Protein AF-A5P969-F1 (afdb_monomer)

Secondary structure (DSSP, 8-state):
-------HHHHHHHHHHHHHHHHHHHHHSS-HHHHHHHHHTTTS-HHHHHHHHHHHHHHHHHHTHHHHHHH--HHHHHHHHHHHHHHHHS---------HHHHHHHHHHHHHHHHHHTSS-TTHHHHHHTSSS-HHHHHHHHHHHHHHHHHHHHHHHHHTT---HHHHHHHHHHHHHHHHHHHHHHHHHHTS-HHHHHHHHHHHHHHHHHHHHHHHH-

Radius of gyration: 17.43 Å; Cα contacts (8 Å, |Δi|>4): 220; chains: 1; bounding box: 47×37×53 Å

Nearest PDB structures (foldseek):
  8tth-assembly1_A  TM=3.768E-01  e=1.008E+00  Staphylococcus aureus
  8ttg-assembly1_A  TM=3.698E-01  e=2.174E+00  Staphylococcus aureus
  6i1z-assembly1_A  TM=2.319E-01  e=1.447E+00  Zea mays
  8j07-assembly1_r0  TM=1.402E-01  e=7.707E+00  Homo sapiens

Structure (mmCIF, N/CA/C/O backbone):
data_AF-A5P969-F1
#
_entry.id   AF-A5P969-F1
#
loop_
_atom_site.group_PDB
_atom_site.id
_atom_site.type_symbol
_atom_site.label_atom_id
_atom_site.label_alt_id
_atom_site.label_comp_id
_atom_site.label_asym_id
_atom_site.label_entity_id
_atom_site.label_seq_id
_atom_site.pdbx_PDB_ins_code
_atom_site.Cartn_x
_atom_site.Cartn_y
_atom_site.Cartn_z
_atom_site.occupancy
_atom_site.B_iso_or_equiv
_atom_site.auth_seq_id
_atom_site.auth_comp_id
_atom_site.auth_asym_id
_atom_site.auth_atom_id
_atom_site.pdbx_PDB_model_num
ATOM 1 N N . MET A 1 1 ? -30.567 -6.096 8.274 1.00 37.94 1 MET A N 1
ATOM 2 C CA . MET A 1 1 ? -29.948 -4.805 7.900 1.00 37.94 1 MET A CA 1
ATOM 3 C C . MET A 1 1 ? -28.621 -4.713 8.646 1.00 37.94 1 MET A C 1
ATOM 5 O O . MET A 1 1 ? -28.639 -4.561 9.857 1.00 37.94 1 MET A O 1
ATOM 9 N N . MET A 1 2 ? -27.496 -4.981 7.971 1.00 44.44 2 MET A N 1
ATOM 10 C CA . MET A 1 2 ? -26.159 -5.045 8.588 1.00 44.44 2 MET A CA 1
ATOM 11 C C . MET A 1 2 ? -25.674 -3.629 8.927 1.00 44.44 2 MET A C 1
ATOM 13 O O . MET A 1 2 ? -25.359 -2.855 8.029 1.00 44.44 2 MET A O 1
ATOM 17 N N . GLY A 1 3 ? -25.669 -3.292 10.218 1.00 42.28 3 GLY A N 1
ATOM 18 C CA . GLY A 1 3 ? -25.239 -1.997 10.742 1.00 42.28 3 GLY A CA 1
ATOM 19 C C . GLY A 1 3 ? -23.724 -1.835 10.679 1.00 42.28 3 GLY A C 1
ATOM 20 O O . GLY A 1 3 ? -23.014 -2.160 11.627 1.00 42.28 3 GLY A O 1
ATOM 21 N N . LEU A 1 4 ? -23.229 -1.322 9.559 1.00 57.88 4 LEU A N 1
ATOM 22 C CA . LEU A 1 4 ? -21.967 -0.597 9.553 1.00 57.88 4 LEU A CA 1
ATOM 23 C C . LEU A 1 4 ? -22.221 0.717 10.308 1.00 57.88 4 LEU A C 1
ATOM 25 O O . LEU A 1 4 ? -22.997 1.542 9.836 1.00 57.88 4 LEU A O 1
ATOM 29 N N . GLU A 1 5 ? -21.601 0.913 11.473 1.00 65.38 5 GLU A N 1
ATOM 30 C CA . GLU A 1 5 ? -21.633 2.175 12.241 1.00 65.38 5 GLU A CA 1
ATOM 31 C C . GLU A 1 5 ? -20.794 3.272 11.552 1.00 65.38 5 GLU A C 1
ATOM 33 O O . GLU A 1 5 ? -20.064 4.022 12.190 1.00 65.38 5 GLU A O 1
ATOM 38 N N . TYR A 1 6 ? -20.853 3.344 10.222 1.00 70.50 6 TYR A N 1
ATOM 39 C CA . TYR A 1 6 ? -20.161 4.346 9.428 1.00 70.50 6 TYR A CA 1
ATOM 40 C C . TYR A 1 6 ? -21.184 5.322 8.865 1.00 70.50 6 TYR A C 1
ATOM 42 O O . TYR A 1 6 ? -22.170 4.929 8.238 1.00 70.50 6 TYR A O 1
ATOM 50 N N . SER A 1 7 ? -20.931 6.614 9.060 1.00 81.00 7 SER A N 1
ATOM 51 C CA . SER A 1 7 ? -21.698 7.664 8.395 1.00 81.00 7 SER A CA 1
ATOM 52 C C . SER A 1 7 ? -21.574 7.517 6.876 1.00 81.00 7 SER A C 1
ATOM 54 O O . SER A 1 7 ? -20.522 7.139 6.355 1.00 81.00 7 SER A O 1
ATOM 56 N N . LEU A 1 8 ? -22.627 7.881 6.140 1.00 81.19 8 LEU A N 1
ATOM 57 C CA . LEU A 1 8 ? -22.632 7.866 4.674 1.00 81.19 8 LEU A CA 1
ATOM 58 C C . LEU A 1 8 ? -21.468 8.689 4.091 1.00 81.19 8 LEU A C 1
ATOM 60 O O . LEU A 1 8 ? -20.882 8.310 3.078 1.00 81.19 8 LEU A O 1
ATOM 64 N N . VAL A 1 9 ? -21.070 9.759 4.788 1.00 81.56 9 VAL A N 1
ATOM 65 C CA . VAL A 1 9 ? -19.905 10.586 4.441 1.00 81.56 9 VAL A CA 1
ATOM 66 C C . VAL A 1 9 ? -18.592 9.809 4.584 1.00 81.56 9 VAL A C 1
ATOM 68 O O . VAL A 1 9 ? -17.739 9.902 3.706 1.00 81.56 9 VAL A O 1
ATOM 71 N N . GLN A 1 10 ? -18.429 9.009 5.643 1.00 80.75 10 GLN A N 1
ATOM 72 C CA . GLN A 1 10 ? -17.223 8.196 5.852 1.00 80.75 10 GLN A CA 1
ATOM 73 C C . GLN A 1 10 ? -17.099 7.109 4.784 1.00 80.75 10 GLN A C 1
ATOM 75 O O . GLN A 1 10 ? -16.017 6.906 4.238 1.00 80.75 10 GLN A O 1
ATOM 80 N N . VAL A 1 11 ? -18.211 6.451 4.435 1.00 84.44 11 VAL A N 1
ATOM 81 C CA . VAL A 1 11 ? -18.233 5.434 3.374 1.00 84.44 11 VAL A CA 1
ATOM 82 C C . VAL A 1 11 ? -17.913 6.060 2.014 1.00 84.44 11 VAL A C 1
ATOM 84 O O . VAL A 1 11 ? -17.096 5.519 1.272 1.00 84.44 11 VAL A O 1
ATOM 87 N N . ALA A 1 12 ? -18.496 7.220 1.696 1.00 86.88 12 ALA A N 1
AT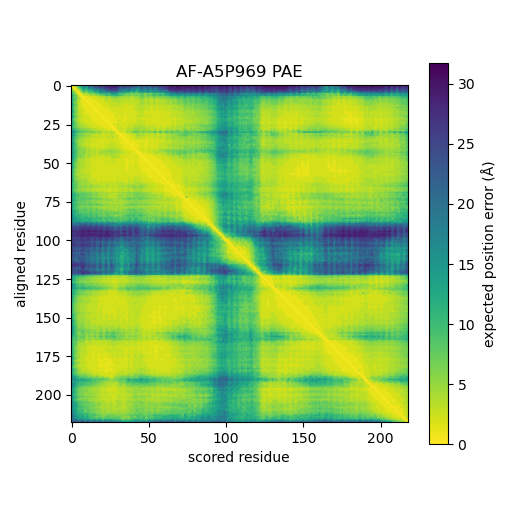OM 88 C CA . ALA A 1 12 ? -18.211 7.935 0.452 1.00 86.88 12 ALA A CA 1
ATOM 89 C C . ALA A 1 12 ? -16.745 8.396 0.368 1.00 86.88 12 ALA A C 1
ATOM 91 O O . ALA A 1 12 ? -16.093 8.200 -0.660 1.00 86.88 12 ALA A O 1
ATOM 92 N N . ALA A 1 13 ? -16.202 8.950 1.455 1.00 86.06 13 ALA A N 1
ATOM 93 C CA . ALA A 1 13 ? -14.799 9.344 1.534 1.00 86.06 13 ALA A CA 1
ATOM 94 C C . ALA A 1 13 ? -13.864 8.135 1.372 1.00 86.06 13 ALA A C 1
ATOM 96 O O . ALA A 1 13 ? -12.916 8.196 0.590 1.00 86.06 13 ALA A O 1
ATOM 97 N N . ALA A 1 14 ? -14.167 7.016 2.039 1.00 88.12 14 ALA A N 1
ATOM 98 C CA . ALA A 1 14 ? -13.409 5.777 1.910 1.00 88.12 14 ALA A CA 1
ATOM 99 C C . ALA A 1 14 ? -13.462 5.218 0.481 1.00 88.12 14 ALA A C 1
ATOM 101 O O . ALA A 1 14 ? -12.431 4.799 -0.035 1.00 88.12 14 ALA A O 1
ATOM 102 N N . LEU A 1 15 ? -14.617 5.262 -0.193 1.00 91.94 15 LEU A N 1
ATOM 103 C CA . LEU A 1 15 ? -14.760 4.848 -1.594 1.00 91.94 15 LEU A CA 1
ATOM 104 C C . LEU A 1 15 ? -13.898 5.690 -2.536 1.00 91.94 15 LEU A C 1
ATOM 106 O O . LEU A 1 15 ? -13.166 5.131 -3.353 1.00 91.94 15 LEU A O 1
ATOM 110 N N . LEU A 1 16 ? -13.949 7.017 -2.406 1.00 91.69 16 LEU A N 1
ATOM 111 C CA . LEU A 1 16 ? -13.146 7.928 -3.226 1.00 91.69 16 LEU A CA 1
ATOM 112 C C . LEU A 1 16 ? -11.648 7.739 -2.971 1.00 91.69 16 LEU A C 1
ATOM 114 O O . LEU A 1 16 ? -10.868 7.627 -3.919 1.00 91.69 16 LEU A O 1
ATOM 118 N N . ALA A 1 17 ? -11.253 7.641 -1.700 1.00 90.50 17 ALA A N 1
ATOM 119 C CA . ALA A 1 17 ? -9.873 7.395 -1.304 1.00 90.50 17 ALA A CA 1
ATOM 120 C C . ALA A 1 17 ? -9.371 6.046 -1.830 1.00 90.50 17 ALA A C 1
ATOM 122 O O . ALA A 1 17 ? -8.271 5.966 -2.378 1.00 90.50 17 ALA A O 1
ATOM 123 N N . ALA A 1 18 ? -10.184 4.995 -1.707 1.00 92.50 18 ALA A N 1
ATOM 124 C CA . ALA A 1 18 ? -9.848 3.656 -2.160 1.00 92.50 18 ALA A CA 1
ATOM 125 C C . ALA A 1 18 ? -9.732 3.590 -3.684 1.00 92.50 18 ALA A C 1
ATOM 127 O O . ALA A 1 18 ? -8.750 3.048 -4.189 1.00 92.50 18 ALA A O 1
ATOM 128 N N . PHE A 1 19 ? -10.666 4.204 -4.414 1.00 95.00 19 PHE A N 1
ATOM 129 C CA . PHE A 1 19 ? -10.606 4.319 -5.869 1.00 95.00 19 PHE A CA 1
ATOM 130 C C . PHE A 1 19 ? -9.352 5.074 -6.329 1.00 95.00 19 PHE A C 1
ATOM 132 O O . PHE A 1 19 ? -8.580 4.542 -7.128 1.00 95.00 19 PHE A O 1
ATOM 139 N N . GLY A 1 20 ? -9.111 6.279 -5.801 1.00 92.75 20 GLY A N 1
ATOM 140 C CA . GLY A 1 20 ? -7.964 7.106 -6.185 1.00 92.75 20 GLY A CA 1
ATOM 141 C C . GLY A 1 20 ? -6.629 6.433 -5.860 1.00 92.75 20 GLY A C 1
ATOM 142 O O . GLY A 1 20 ? -5.733 6.371 -6.702 1.00 92.75 20 GLY A O 1
ATOM 143 N N . SER A 1 21 ? -6.522 5.832 -4.675 1.00 91.62 21 SER A N 1
ATOM 144 C CA . SER A 1 21 ? -5.321 5.101 -4.256 1.00 91.62 21 SER A CA 1
ATOM 145 C C . SER A 1 21 ? -5.095 3.840 -5.090 1.00 91.62 21 SER A C 1
ATOM 147 O O . SER A 1 21 ? -3.958 3.524 -5.444 1.00 91.62 21 SER A O 1
ATOM 149 N N . ALA A 1 22 ? -6.166 3.125 -5.447 1.00 93.44 22 ALA A N 1
ATOM 150 C CA . ALA A 1 22 ? -6.091 1.963 -6.325 1.00 93.44 22 ALA A CA 1
ATOM 151 C C . ALA A 1 22 ? -5.715 2.350 -7.760 1.00 93.44 22 ALA A C 1
ATOM 153 O O . ALA A 1 22 ? -4.939 1.635 -8.387 1.00 93.44 22 ALA A O 1
ATOM 154 N N . PHE A 1 23 ? -6.194 3.492 -8.259 1.00 93.88 23 PHE A N 1
ATOM 155 C CA . PHE A 1 23 ? -5.783 4.046 -9.547 1.00 93.88 23 PHE A CA 1
ATOM 156 C C . PHE A 1 23 ? -4.288 4.358 -9.578 1.00 93.88 23 PHE A C 1
ATOM 158 O O . PHE A 1 23 ? -3.587 3.880 -10.473 1.00 93.88 23 PHE A O 1
ATOM 165 N N . VAL A 1 24 ? -3.771 5.069 -8.569 1.00 90.62 24 VAL A N 1
ATOM 166 C CA . VAL A 1 24 ? -2.324 5.318 -8.468 1.00 90.62 24 VAL A CA 1
ATOM 167 C C . VAL A 1 24 ? -1.561 4.001 -8.363 1.00 90.62 24 VAL A C 1
ATOM 169 O O . VAL A 1 24 ? -0.534 3.849 -9.018 1.00 90.62 24 VAL A O 1
ATOM 172 N N . ARG A 1 25 ? -2.085 3.007 -7.637 1.00 91.38 25 ARG A N 1
ATOM 173 C CA . ARG A 1 25 ? -1.472 1.676 -7.590 1.00 91.38 25 ARG A CA 1
ATOM 174 C C . ARG A 1 25 ? -1.463 0.938 -8.912 1.00 91.38 25 ARG A C 1
ATOM 176 O O . ARG A 1 25 ? -0.436 0.353 -9.250 1.00 91.38 25 ARG A O 1
ATOM 183 N N . GLY A 1 26 ? -2.542 0.987 -9.679 1.00 89.50 26 GLY A N 1
ATOM 184 C CA . GLY A 1 26 ? -2.554 0.458 -11.038 1.00 89.50 26 GLY A CA 1
ATOM 185 C C . GLY A 1 26 ? -1.534 1.179 -11.922 1.00 89.50 26 GLY A C 1
ATOM 186 O O . GLY A 1 26 ? -0.861 0.551 -12.735 1.00 89.50 26 GLY A O 1
ATOM 187 N N . LEU A 1 27 ? -1.356 2.489 -11.735 1.00 88.94 27 LEU A N 1
ATOM 188 C CA . LEU A 1 27 ? -0.398 3.282 -12.499 1.00 88.94 27 LEU A CA 1
ATOM 189 C C . LEU A 1 27 ? 1.056 2.906 -12.170 1.00 88.94 27 LEU A C 1
ATOM 191 O O . LEU A 1 27 ? 1.864 2.646 -13.063 1.00 88.94 27 LEU A O 1
ATOM 195 N N . THR A 1 28 ? 1.390 2.852 -10.882 1.00 87.88 28 THR A N 1
ATOM 196 C CA . THR A 1 28 ? 2.776 2.791 -10.402 1.00 87.88 28 THR A CA 1
ATOM 197 C C . THR A 1 28 ? 3.236 1.392 -9.990 1.00 87.88 28 THR A C 1
ATOM 199 O O . THR A 1 28 ? 4.433 1.125 -9.994 1.00 87.88 28 THR A O 1
ATOM 202 N N . GLY A 1 29 ? 2.318 0.476 -9.671 1.00 85.62 29 GLY A N 1
ATOM 203 C CA . GLY A 1 29 ? 2.620 -0.837 -9.083 1.00 85.62 29 GLY A CA 1
ATOM 204 C C . GLY A 1 29 ? 2.920 -0.813 -7.580 1.00 85.62 29 GLY A C 1
ATOM 205 O O . GLY A 1 29 ? 3.314 -1.838 -7.033 1.00 85.62 29 GLY A O 1
ATOM 206 N N . PHE A 1 30 ? 2.734 0.327 -6.910 1.00 82.06 30 PHE A N 1
ATOM 207 C CA . PHE A 1 30 ? 2.836 0.501 -5.455 1.00 82.06 30 PHE A CA 1
ATOM 208 C C . PHE A 1 30 ? 1.902 1.659 -5.037 1.00 82.06 30 PHE A C 1
ATOM 210 O O . PHE A 1 30 ? 0.979 1.991 -5.756 1.00 82.06 30 PHE A O 1
ATOM 217 N N . GLY A 1 31 ? 2.050 2.295 -3.882 1.00 73.06 31 GLY A N 1
ATOM 218 C CA . GLY A 1 31 ? 1.353 3.570 -3.609 1.00 73.06 31 GLY A CA 1
ATOM 219 C C . GLY A 1 31 ? -0.024 3.467 -2.942 1.00 73.06 31 GLY A C 1
ATOM 220 O O . GLY A 1 31 ? -0.406 4.408 -2.258 1.00 73.06 31 GLY A O 1
ATOM 221 N N . MET A 1 32 ? -0.741 2.339 -3.043 1.00 82.88 32 MET A N 1
ATOM 222 C CA . MET A 1 32 ? -2.085 2.228 -2.445 1.00 82.88 32 MET A CA 1
ATOM 223 C C . MET A 1 32 ? -2.082 2.510 -0.943 1.00 82.88 32 MET A C 1
ATOM 225 O O . MET A 1 32 ? -2.820 3.381 -0.506 1.00 82.88 32 MET A O 1
ATOM 229 N N . ALA A 1 33 ? -1.234 1.825 -0.168 1.00 78.38 33 ALA A N 1
ATOM 230 C CA . ALA A 1 33 ? -1.179 2.002 1.283 1.00 78.38 33 ALA A CA 1
ATOM 231 C C . ALA A 1 33 ? -0.722 3.412 1.696 1.00 78.38 33 ALA A C 1
ATOM 233 O O . ALA A 1 33 ? -1.319 4.014 2.582 1.00 78.38 33 ALA A O 1
ATOM 234 N N . ILE A 1 34 ? 0.278 3.963 1.001 1.00 77.69 34 ILE A N 1
ATOM 235 C CA . ILE A 1 34 ? 0.817 5.307 1.255 1.00 77.69 34 ILE A CA 1
ATOM 236 C C . ILE A 1 34 ? -0.264 6.384 1.096 1.00 77.69 34 ILE A C 1
ATOM 238 O O . ILE A 1 34 ? -0.254 7.369 1.827 1.00 77.69 34 ILE A O 1
ATOM 242 N N . LEU A 1 35 ? -1.193 6.200 0.156 1.00 82.94 35 LEU A N 1
ATOM 243 C CA . LEU A 1 35 ? -2.257 7.165 -0.112 1.00 82.94 35 LEU A CA 1
ATOM 244 C C . LEU A 1 35 ? -3.511 6.909 0.724 1.00 82.94 35 LEU A C 1
ATOM 246 O O . LEU A 1 35 ? -4.074 7.842 1.291 1.00 82.94 35 LEU A O 1
ATOM 250 N N . ILE A 1 36 ? -3.952 5.654 0.817 1.00 85.62 36 ILE A N 1
ATOM 251 C CA . ILE A 1 36 ? -5.241 5.327 1.426 1.00 85.62 36 ILE A CA 1
ATOM 252 C C . ILE A 1 36 ? -5.179 5.370 2.957 1.00 85.62 36 ILE A C 1
ATOM 254 O O . ILE A 1 36 ? -6.139 5.813 3.579 1.00 85.62 36 ILE A O 1
ATOM 258 N N . VAL A 1 37 ? -4.064 4.957 3.578 1.00 85.06 37 VAL A N 1
ATOM 259 C CA . VAL A 1 37 ? -3.963 4.846 5.044 1.00 85.06 37 VAL A CA 1
ATOM 260 C C . VAL A 1 37 ? -4.102 6.208 5.726 1.00 85.06 37 VAL A C 1
ATOM 262 O O . VAL A 1 37 ? -4.932 6.301 6.628 1.00 85.06 37 VAL A O 1
ATOM 265 N N . PRO A 1 38 ? -3.384 7.278 5.319 1.00 77.19 38 PRO A N 1
ATOM 266 C CA . PRO A 1 38 ? -3.556 8.590 5.938 1.00 77.19 38 PRO A CA 1
ATOM 267 C C . PRO A 1 38 ? -4.983 9.116 5.810 1.00 77.19 38 PRO A C 1
ATOM 269 O O . PRO A 1 38 ? -5.495 9.695 6.759 1.00 77.19 38 PRO A O 1
ATOM 272 N N . VAL A 1 39 ? -5.635 8.885 4.666 1.00 83.50 39 VAL A N 1
ATOM 273 C CA . VAL A 1 39 ? -7.012 9.339 4.428 1.00 83.50 39 VAL A CA 1
ATOM 274 C C . VAL A 1 39 ? -8.005 8.554 5.284 1.00 83.50 39 VAL A C 1
ATOM 276 O O . VAL A 1 39 ? -8.877 9.146 5.913 1.00 83.50 39 VAL A O 1
ATOM 279 N N . LEU A 1 40 ? -7.854 7.231 5.363 1.00 82.50 40 LEU A N 1
ATOM 280 C CA . LEU A 1 40 ? -8.696 6.386 6.209 1.00 82.50 40 LEU A CA 1
ATOM 281 C C . LEU A 1 40 ? -8.489 6.679 7.695 1.00 82.50 40 LEU A C 1
ATOM 283 O O . LEU A 1 40 ? -9.462 6.679 8.438 1.00 82.50 40 LEU A O 1
ATOM 287 N N . ALA A 1 41 ? -7.264 6.990 8.121 1.00 79.75 41 ALA A N 1
ATOM 288 C CA . ALA A 1 41 ? -6.952 7.340 9.505 1.00 79.75 41 ALA A CA 1
ATOM 289 C C . ALA A 1 41 ? -7.577 8.674 9.963 1.00 79.75 41 ALA A C 1
ATOM 291 O O . ALA A 1 41 ? -7.577 8.960 11.156 1.00 79.75 41 ALA A O 1
ATOM 292 N N . LEU A 1 42 ? -8.119 9.491 9.046 1.00 77.25 42 LEU A N 1
ATOM 293 C CA . LEU A 1 42 ? -8.932 10.663 9.402 1.00 77.25 42 LEU A CA 1
ATOM 294 C C . LEU A 1 42 ? -10.360 10.283 9.822 1.00 77.25 42 LEU A C 1
ATOM 296 O O . LEU A 1 42 ? -11.032 11.072 10.481 1.00 77.25 42 LEU A O 1
ATOM 300 N N . ALA A 1 43 ? -10.837 9.106 9.414 1.00 77.44 43 ALA A N 1
ATOM 301 C CA . ALA A 1 43 ? -12.206 8.648 9.644 1.00 77.44 43 ALA A CA 1
ATOM 302 C C . ALA A 1 43 ? -12.295 7.402 10.539 1.00 77.44 43 ALA A C 1
ATOM 304 O O . ALA A 1 43 ? -13.334 7.172 11.153 1.00 77.44 43 ALA A O 1
ATOM 305 N N . LEU A 1 44 ? -11.230 6.602 10.587 1.00 80.12 44 LEU A N 1
ATOM 306 C CA . LEU A 1 44 ? -11.106 5.334 11.301 1.00 80.12 44 LEU A CA 1
ATOM 307 C C . LEU A 1 44 ? -9.925 5.390 12.272 1.00 80.12 44 LEU A C 1
ATOM 309 O O . LEU A 1 44 ? -9.054 6.255 12.158 1.00 80.12 44 LEU A O 1
ATOM 313 N N . SER A 1 45 ? -9.847 4.423 13.190 1.00 80.12 45 SER A N 1
ATOM 314 C CA . SER A 1 45 ? -8.638 4.267 13.997 1.00 80.12 45 SER A CA 1
ATOM 315 C C . SER A 1 45 ? -7.426 3.950 13.096 1.00 80.12 45 SER A C 1
ATOM 317 O O . SER A 1 45 ? -7.582 3.324 12.039 1.00 80.12 45 SER A O 1
ATOM 319 N N . PRO A 1 46 ? -6.194 4.338 13.481 1.00 76.00 46 PRO A N 1
ATOM 320 C CA . PRO A 1 46 ? -5.000 4.020 12.696 1.00 76.00 46 PRO A CA 1
ATOM 321 C C . PRO A 1 46 ? -4.815 2.515 12.454 1.00 76.00 46 PRO A C 1
ATOM 323 O O . PRO A 1 46 ? -4.349 2.113 11.389 1.00 76.00 46 PRO A O 1
ATOM 326 N N . VAL A 1 47 ? -5.213 1.683 13.424 1.00 79.94 47 VAL A N 1
ATOM 327 C CA . VAL A 1 47 ? -5.157 0.218 13.318 1.00 79.94 47 VAL A CA 1
ATOM 328 C C . VAL A 1 47 ? -6.138 -0.276 12.255 1.00 79.94 47 VAL A C 1
ATOM 330 O O . VAL A 1 47 ? -5.739 -1.016 11.354 1.00 79.94 47 VAL A O 1
ATOM 333 N N . ASP A 1 48 ? -7.383 0.198 12.291 1.00 84.75 48 ASP A N 1
ATOM 334 C CA . ASP A 1 48 ? -8.413 -0.178 11.318 1.00 84.75 48 ASP A CA 1
ATOM 335 C C . ASP A 1 48 ? -8.044 0.258 9.901 1.00 84.75 48 ASP A C 1
ATOM 337 O O . ASP A 1 48 ? -8.236 -0.500 8.952 1.00 84.75 48 ASP A O 1
ATOM 341 N N . ALA A 1 49 ? -7.461 1.450 9.744 1.00 85.50 49 ALA A N 1
ATOM 342 C CA . ALA A 1 49 ? -6.995 1.948 8.453 1.00 85.50 49 ALA A CA 1
ATOM 343 C C . ALA A 1 49 ? -5.931 1.023 7.832 1.00 85.50 49 ALA A C 1
ATOM 345 O O . ALA A 1 49 ? -5.993 0.711 6.637 1.00 85.50 49 ALA A O 1
ATOM 346 N N . VAL A 1 50 ? -4.977 0.542 8.637 1.00 85.50 50 VAL A N 1
ATOM 347 C CA . VAL A 1 50 ? -3.933 -0.394 8.190 1.00 85.50 50 VAL A CA 1
ATOM 348 C C . VAL A 1 50 ? -4.521 -1.771 7.877 1.00 85.50 50 VAL A C 1
ATOM 350 O O . VAL A 1 50 ? -4.232 -2.335 6.820 1.00 85.50 50 VAL A O 1
ATOM 353 N N . LEU A 1 51 ? -5.378 -2.308 8.749 1.00 88.50 51 LEU A N 1
ATOM 354 C CA . LEU A 1 51 ? -6.014 -3.612 8.545 1.00 88.50 51 LEU A CA 1
ATOM 355 C C . LEU A 1 51 ? -6.925 -3.617 7.310 1.00 88.50 51 LEU A C 1
ATOM 357 O O . LEU A 1 51 ? -6.833 -4.529 6.487 1.00 88.50 51 LEU A O 1
ATOM 361 N N . LEU A 1 52 ? -7.737 -2.573 7.125 1.00 90.56 52 LEU A N 1
ATOM 362 C CA . LEU A 1 52 ? -8.585 -2.394 5.944 1.00 90.56 52 LEU A CA 1
ATOM 363 C C . LEU A 1 52 ? -7.745 -2.339 4.664 1.00 90.56 52 LEU A C 1
ATOM 365 O O . LEU A 1 52 ? -8.063 -2.992 3.671 1.00 90.56 52 LEU A O 1
ATOM 369 N N . THR A 1 53 ? -6.630 -1.610 4.699 1.00 90.56 53 THR A N 1
ATOM 370 C CA . THR A 1 53 ? -5.684 -1.541 3.579 1.00 90.56 53 THR A CA 1
ATOM 371 C C . THR A 1 53 ? -5.079 -2.906 3.264 1.00 90.56 53 THR A C 1
ATOM 373 O O . THR A 1 53 ? -4.983 -3.273 2.093 1.00 90.56 53 THR A O 1
ATOM 376 N N . ASN A 1 54 ? -4.713 -3.687 4.282 1.00 91.19 54 ASN A N 1
ATOM 377 C CA . ASN A 1 54 ? -4.189 -5.037 4.089 1.00 91.19 54 ASN A CA 1
ATOM 378 C C . ASN A 1 54 ? -5.229 -5.972 3.464 1.00 91.19 54 ASN A C 1
ATOM 380 O O . ASN A 1 54 ? -4.885 -6.708 2.539 1.00 91.19 54 ASN A O 1
ATOM 384 N N . PHE A 1 55 ? -6.496 -5.901 3.889 1.0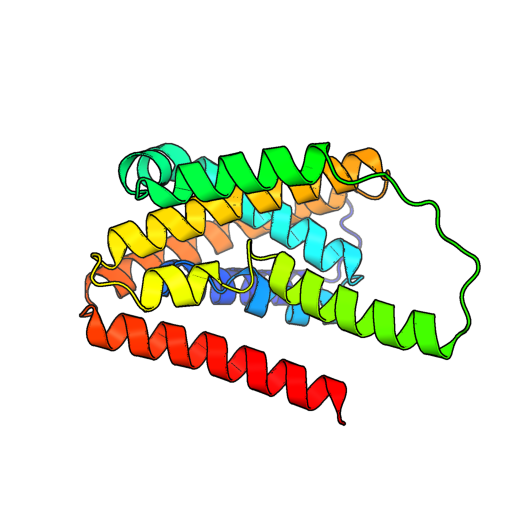0 93.81 55 PHE A N 1
ATOM 385 C CA . PHE A 1 55 ? -7.583 -6.636 3.237 1.00 93.81 55 PHE A CA 1
ATOM 386 C C . PHE A 1 55 ? -7.685 -6.295 1.754 1.00 93.81 55 PHE A C 1
ATOM 388 O O . PHE A 1 55 ? -7.675 -7.194 0.914 1.00 93.81 55 PHE A O 1
ATOM 395 N N . LEU A 1 56 ? -7.720 -5.005 1.416 1.00 93.81 56 LEU A N 1
ATOM 396 C CA . LEU A 1 56 ? -7.806 -4.568 0.026 1.00 93.81 56 LEU A CA 1
ATOM 397 C C . LEU A 1 56 ? -6.593 -5.031 -0.796 1.00 93.81 56 LEU A C 1
ATOM 399 O O . LEU A 1 56 ? -6.764 -5.576 -1.888 1.00 93.81 56 LEU A O 1
ATOM 403 N N . SER A 1 57 ? -5.378 -4.878 -0.263 1.00 91.44 57 SER A N 1
ATOM 404 C CA . SER A 1 57 ? -4.142 -5.346 -0.903 1.00 91.44 57 SER A CA 1
ATOM 405 C C . SER A 1 57 ? -4.165 -6.849 -1.172 1.00 91.44 57 SER A C 1
ATOM 407 O O . SER A 1 57 ? -3.826 -7.270 -2.281 1.00 91.44 57 SER A O 1
ATOM 409 N N . VAL A 1 58 ? -4.614 -7.653 -0.202 1.00 93.12 58 VAL A N 1
ATOM 410 C CA . VAL A 1 58 ? -4.756 -9.106 -0.360 1.00 93.12 58 VAL A CA 1
ATOM 411 C C . VAL A 1 58 ? -5.822 -9.438 -1.396 1.00 93.12 58 VAL A C 1
ATOM 413 O O . VAL A 1 58 ? -5.544 -10.216 -2.302 1.00 93.12 58 VAL A O 1
ATOM 416 N N . PHE A 1 59 ? -7.007 -8.828 -1.338 1.00 94.88 59 PHE A N 1
ATOM 417 C CA . PHE A 1 59 ? -8.079 -9.116 -2.295 1.00 94.88 59 PHE A CA 1
ATOM 418 C C . PHE A 1 59 ? -7.652 -8.833 -3.735 1.00 94.88 59 PHE A C 1
ATOM 420 O O . PHE A 1 59 ? -7.872 -9.657 -4.626 1.00 94.88 59 PHE A O 1
ATOM 427 N N . ILE A 1 60 ? -6.975 -7.707 -3.970 1.00 92.88 60 ILE A N 1
ATOM 428 C CA . ILE A 1 60 ? -6.503 -7.383 -5.317 1.00 92.88 60 ILE A CA 1
ATOM 429 C C . ILE A 1 60 ? -5.356 -8.313 -5.712 1.00 92.88 60 ILE A C 1
ATOM 431 O O . ILE A 1 60 ? -5.354 -8.836 -6.825 1.00 92.88 60 ILE A O 1
ATOM 435 N N . GLY A 1 61 ? -4.406 -8.556 -4.808 1.00 91.44 61 GLY A N 1
ATOM 436 C CA . GLY A 1 61 ? -3.299 -9.479 -5.039 1.00 91.44 61 GLY A CA 1
ATOM 437 C C . GLY A 1 61 ? -3.765 -10.886 -5.410 1.00 91.44 61 GLY A C 1
ATOM 438 O O . GLY A 1 61 ? -3.251 -11.471 -6.360 1.00 91.44 61 GLY A O 1
ATOM 439 N N . LEU A 1 62 ? -4.803 -11.390 -4.737 1.00 94.50 62 LEU A N 1
ATOM 440 C CA . LEU A 1 62 ? -5.458 -12.660 -5.051 1.00 94.50 62 LEU A CA 1
ATOM 441 C C . LEU A 1 62 ? -6.163 -12.621 -6.410 1.00 94.50 62 LEU A C 1
ATOM 443 O O . LEU A 1 62 ? -6.007 -13.549 -7.203 1.00 94.50 62 LEU A O 1
ATOM 447 N N . SER A 1 63 ? -6.884 -11.538 -6.719 1.00 93.94 63 SER A N 1
ATOM 448 C CA . SER A 1 63 ? -7.567 -11.389 -8.015 1.00 93.94 63 SER A CA 1
ATOM 449 C C . SER A 1 63 ? -6.598 -11.375 -9.204 1.00 93.94 63 SER A C 1
ATOM 451 O O . SER A 1 63 ? -6.938 -11.813 -10.302 1.00 93.94 63 SER A O 1
ATOM 453 N N . GLU A 1 64 ? -5.357 -10.936 -8.978 1.00 93.31 64 GLU A N 1
ATOM 454 C CA . GLU A 1 64 ? -4.325 -10.799 -10.006 1.00 93.31 64 GLU A CA 1
ATOM 455 C C . GLU A 1 64 ? -3.198 -11.833 -9.853 1.00 93.31 64 GLU A C 1
ATOM 457 O O . GLU A 1 64 ? -2.197 -11.767 -10.570 1.00 93.31 64 GLU A O 1
ATOM 462 N N . ILE A 1 65 ? -3.359 -12.827 -8.969 1.00 94.69 65 ILE A N 1
ATOM 463 C CA . ILE A 1 65 ? -2.260 -13.680 -8.495 1.00 94.69 65 ILE A CA 1
ATOM 464 C C . ILE A 1 65 ? -1.530 -14.393 -9.631 1.00 94.69 65 ILE A C 1
ATOM 466 O O . ILE A 1 65 ? -0.305 -14.408 -9.681 1.00 94.69 65 ILE A O 1
ATOM 470 N N . ARG A 1 66 ? -2.266 -14.910 -10.621 1.00 93.12 66 ARG A N 1
ATOM 471 C CA . ARG A 1 66 ? -1.673 -15.599 -11.779 1.00 93.12 66 ARG A CA 1
ATOM 472 C C . ARG A 1 66 ? -0.771 -14.673 -12.594 1.00 93.12 66 ARG A C 1
ATOM 474 O O . ARG A 1 66 ? 0.244 -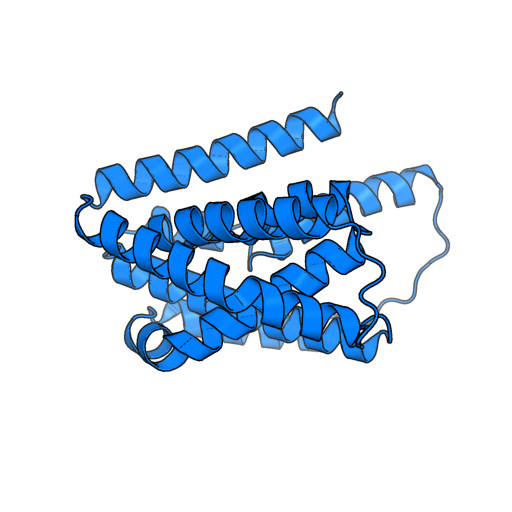15.122 -13.118 1.00 93.12 66 ARG A O 1
ATOM 481 N N . ARG A 1 67 ? -1.138 -13.394 -12.707 1.00 92.88 67 ARG A N 1
ATOM 482 C CA . ARG A 1 67 ? -0.349 -12.378 -13.411 1.00 92.88 67 ARG A CA 1
ATOM 483 C C . ARG A 1 67 ? 0.885 -12.001 -12.597 1.00 92.88 67 ARG A C 1
ATOM 485 O O . ARG A 1 67 ? 1.971 -11.933 -13.161 1.00 92.88 67 ARG A O 1
ATOM 492 N N . LEU A 1 68 ? 0.723 -11.815 -11.286 1.00 92.25 68 LEU A N 1
ATOM 493 C CA . LEU A 1 68 ? 1.823 -11.482 -10.379 1.00 92.25 68 LEU A CA 1
ATOM 494 C C . LEU A 1 68 ? 2.883 -12.586 -10.355 1.00 92.25 68 LEU A C 1
ATOM 496 O O . LEU A 1 68 ? 4.059 -12.308 -10.551 1.00 92.25 68 LEU A O 1
ATOM 500 N N . LEU A 1 69 ? 2.460 -13.844 -10.218 1.00 92.00 69 LEU A N 1
ATOM 501 C CA . LEU A 1 69 ? 3.355 -15.001 -10.181 1.00 92.00 69 LEU A CA 1
ATOM 502 C C . LEU A 1 69 ? 4.132 -15.208 -11.488 1.00 92.00 69 LEU A C 1
ATOM 504 O O . LEU A 1 69 ? 5.287 -15.617 -11.446 1.00 92.00 69 LEU A O 1
ATOM 508 N N . ARG A 1 70 ? 3.514 -14.931 -12.644 1.00 91.50 70 ARG A N 1
ATOM 509 C CA . ARG A 1 70 ? 4.165 -15.063 -13.960 1.00 91.50 70 ARG A CA 1
ATOM 510 C C . ARG A 1 70 ? 5.069 -13.882 -14.309 1.00 91.50 70 ARG A C 1
ATOM 512 O O . ARG A 1 70 ? 6.023 -14.069 -15.052 1.00 91.50 70 ARG A O 1
ATOM 519 N N . GLY A 1 71 ? 4.740 -12.684 -13.827 1.00 90.75 71 GLY A N 1
ATOM 520 C CA . GLY A 1 71 ? 5.465 -11.452 -14.148 1.00 90.75 71 GLY A CA 1
ATOM 521 C C . GLY A 1 71 ? 6.559 -11.077 -13.148 1.00 90.75 71 GLY A C 1
ATOM 522 O O . GLY A 1 71 ? 7.380 -10.219 -13.458 1.00 90.75 71 GLY A O 1
ATOM 523 N N . ALA A 1 72 ? 6.568 -11.669 -11.951 1.00 91.38 72 ALA A N 1
ATOM 524 C CA . ALA A 1 72 ? 7.556 -11.358 -10.925 1.00 91.38 72 ALA A CA 1
ATOM 525 C C . ALA A 1 72 ? 8.965 -11.838 -11.310 1.00 91.38 72 ALA A C 1
ATOM 527 O O . ALA A 1 72 ? 9.162 -12.933 -11.837 1.00 91.38 72 ALA A O 1
ATOM 528 N N . GLU A 1 73 ? 9.959 -11.014 -11.001 1.00 92.56 73 GLU A N 1
ATOM 529 C CA . GLU A 1 73 ? 11.372 -11.308 -11.196 1.00 92.56 73 GLU A CA 1
ATOM 530 C C . GLU A 1 73 ? 11.889 -12.243 -10.082 1.00 92.56 73 GLU A C 1
ATOM 532 O O . GLU A 1 73 ? 11.301 -12.348 -9.003 1.00 92.56 73 GLU A O 1
ATOM 537 N N . LYS A 1 74 ? 12.987 -12.966 -10.334 1.00 87.62 74 LYS A N 1
ATOM 538 C CA . LYS A 1 74 ? 13.515 -13.986 -9.412 1.00 87.62 74 LYS A CA 1
ATOM 539 C C . LYS A 1 74 ? 13.889 -13.412 -8.042 1.00 87.62 74 LYS A C 1
ATOM 541 O O . LYS A 1 74 ? 13.697 -14.097 -7.037 1.00 87.62 74 LYS A O 1
ATOM 546 N N . SER A 1 75 ? 14.375 -12.170 -7.971 1.00 85.69 75 SER A N 1
ATOM 547 C CA . SER A 1 75 ? 14.690 -11.533 -6.688 1.00 85.69 75 SER A CA 1
ATOM 548 C C . SER A 1 75 ? 13.455 -11.320 -5.815 1.00 85.69 75 SER A C 1
ATOM 550 O O . SER A 1 75 ? 13.590 -11.363 -4.597 1.00 85.69 75 SER A O 1
ATOM 552 N N . ALA A 1 76 ? 12.247 -11.198 -6.382 1.00 85.31 76 ALA A N 1
ATOM 553 C CA . ALA A 1 76 ? 11.018 -11.066 -5.596 1.00 85.31 76 ALA A CA 1
ATOM 554 C C . ALA A 1 76 ? 10.820 -12.274 -4.680 1.00 85.31 76 ALA A C 1
ATOM 556 O O . ALA A 1 76 ? 10.547 -12.128 -3.491 1.00 85.31 76 ALA A O 1
ATOM 557 N N . TRP A 1 77 ? 11.048 -13.467 -5.225 1.00 84.88 77 TRP A N 1
ATOM 558 C CA . TRP A 1 77 ? 10.974 -14.724 -4.494 1.00 84.88 77 TRP A CA 1
ATOM 559 C C . TRP A 1 77 ? 12.046 -14.829 -3.414 1.00 84.88 77 TRP A C 1
ATOM 561 O O . TRP A 1 77 ? 11.744 -15.232 -2.292 1.00 84.88 77 TRP A O 1
ATOM 571 N N . ALA A 1 78 ? 13.275 -14.412 -3.726 1.00 84.31 78 ALA A N 1
ATOM 572 C CA . ALA A 1 78 ? 14.365 -14.383 -2.756 1.00 84.31 78 ALA A CA 1
ATOM 573 C C . ALA A 1 78 ? 14.074 -13.416 -1.599 1.00 84.31 78 ALA A C 1
ATOM 575 O O . ALA A 1 78 ? 14.270 -13.774 -0.441 1.00 84.31 78 ALA A O 1
ATOM 576 N N . ILE A 1 79 ? 13.551 -12.221 -1.897 1.00 83.56 79 ILE A N 1
ATOM 577 C CA . ILE A 1 79 ? 13.171 -11.223 -0.890 1.00 83.56 79 ILE A CA 1
ATOM 578 C C . ILE A 1 79 ? 12.056 -11.772 0.002 1.00 83.56 79 ILE A C 1
ATOM 580 O O . ILE A 1 79 ? 12.155 -11.658 1.222 1.00 83.56 79 ILE A O 1
ATOM 584 N N . ILE A 1 80 ? 11.025 -12.399 -0.574 1.00 83.94 80 ILE A N 1
ATOM 585 C CA . ILE A 1 80 ? 9.927 -13.008 0.193 1.00 83.94 80 ILE A CA 1
ATOM 586 C C . ILE A 1 80 ? 10.461 -14.117 1.108 1.00 83.94 80 ILE A C 1
ATOM 588 O O . ILE A 1 80 ? 10.172 -14.109 2.304 1.00 83.94 80 ILE A O 1
ATOM 592 N N . ALA A 1 81 ? 11.273 -15.034 0.573 1.00 81.88 81 ALA A N 1
ATOM 593 C CA . ALA A 1 81 ? 11.831 -16.153 1.329 1.00 81.88 81 ALA A CA 1
ATOM 594 C C . ALA A 1 81 ? 12.750 -15.685 2.467 1.00 81.88 81 ALA A C 1
ATOM 596 O O . ALA A 1 81 ? 12.604 -16.139 3.601 1.00 81.88 81 ALA A O 1
ATOM 597 N N . LEU A 1 82 ? 13.653 -14.739 2.191 1.00 82.44 82 LEU A N 1
ATOM 598 C CA . LEU A 1 82 ? 14.558 -14.179 3.193 1.00 82.44 82 LEU A CA 1
ATOM 599 C C . LEU A 1 82 ? 13.792 -13.422 4.284 1.00 82.44 82 LEU A C 1
ATOM 601 O O . LEU A 1 82 ? 14.094 -13.579 5.465 1.00 82.44 82 LEU A O 1
ATOM 605 N N . SER A 1 83 ? 12.782 -12.637 3.901 1.00 78.88 83 SER A N 1
ATOM 606 C CA . SER A 1 83 ? 11.944 -11.902 4.856 1.00 78.88 83 SER A CA 1
ATOM 607 C C . SER A 1 83 ? 11.176 -12.857 5.770 1.00 78.88 83 SER A C 1
ATOM 609 O O . SER A 1 83 ? 11.139 -12.644 6.979 1.00 78.88 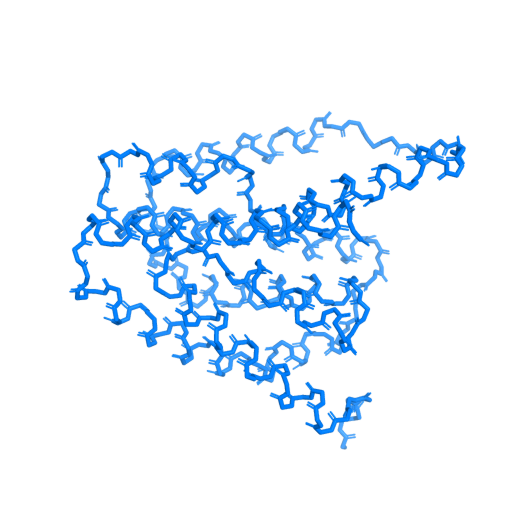83 SER A O 1
ATOM 611 N N . ALA A 1 84 ? 10.612 -13.936 5.214 1.00 77.56 84 ALA A N 1
ATOM 612 C CA . ALA A 1 84 ? 9.934 -14.972 5.990 1.00 77.56 84 ALA A CA 1
ATOM 613 C C . ALA A 1 84 ? 10.898 -15.692 6.948 1.00 77.56 84 ALA A C 1
ATOM 615 O O . ALA A 1 84 ? 10.575 -15.880 8.118 1.00 77.56 84 ALA A O 1
ATOM 616 N N . PHE A 1 85 ? 12.097 -16.041 6.474 1.00 77.38 85 PHE A N 1
ATOM 617 C CA . PHE A 1 85 ? 13.133 -16.675 7.289 1.00 77.38 85 PHE A CA 1
ATOM 618 C C . PHE A 1 85 ? 13.568 -15.785 8.463 1.00 77.38 85 PHE A C 1
ATOM 620 O O . PHE A 1 85 ? 13.563 -16.231 9.608 1.00 77.38 85 PHE A O 1
ATOM 627 N N . LEU A 1 86 ? 13.873 -14.509 8.207 1.00 78.75 86 LEU A N 1
ATOM 628 C CA . LEU A 1 86 ? 14.255 -13.553 9.253 1.00 78.75 86 LEU A CA 1
ATOM 629 C C . LEU A 1 86 ? 13.125 -13.301 10.258 1.00 78.75 86 LEU A C 1
ATOM 631 O O . LEU A 1 86 ? 13.391 -13.215 11.454 1.00 78.75 86 LEU A O 1
ATOM 635 N N . ALA A 1 87 ? 11.872 -13.220 9.800 1.00 72.50 87 ALA A N 1
ATOM 636 C CA . ALA A 1 87 ? 10.718 -13.047 10.681 1.00 72.50 87 ALA A CA 1
ATOM 637 C C . ALA A 1 87 ? 10.559 -14.208 11.678 1.00 72.50 87 ALA A C 1
ATOM 639 O O . ALA A 1 87 ? 10.182 -13.976 12.823 1.00 72.50 87 ALA A O 1
ATOM 640 N N . ILE A 1 88 ? 10.880 -15.439 11.267 1.00 74.94 88 ILE A N 1
ATOM 641 C CA . ILE A 1 88 ? 10.854 -16.624 12.140 1.00 74.94 88 ILE A CA 1
ATOM 642 C C . ILE A 1 88 ? 12.004 -16.598 13.158 1.00 74.94 88 ILE A C 1
ATOM 644 O O . ILE A 1 88 ? 11.832 -17.051 14.287 1.00 74.94 88 ILE A O 1
ATOM 648 N N . LEU A 1 89 ? 13.171 -16.071 12.774 1.00 75.94 89 LEU A N 1
ATOM 649 C CA . LEU A 1 89 ? 14.355 -16.015 13.637 1.00 75.94 89 LEU A CA 1
ATOM 650 C C . LEU A 1 89 ? 14.324 -14.885 14.674 1.00 75.94 89 LEU A C 1
ATOM 652 O O . LEU A 1 89 ? 15.074 -14.940 15.650 1.00 75.94 89 LEU A O 1
ATOM 656 N N . LEU A 1 90 ? 13.502 -13.852 14.472 1.00 70.81 90 LEU A N 1
ATOM 657 C CA . LEU A 1 90 ? 13.426 -12.714 15.385 1.00 70.81 90 LEU A CA 1
ATOM 658 C C . LEU A 1 90 ? 12.800 -13.135 16.730 1.00 70.81 90 LEU A C 1
ATOM 660 O O . LEU A 1 90 ? 11.643 -13.562 16.762 1.00 70.81 90 LEU A O 1
ATOM 664 N N . PRO A 1 91 ? 13.519 -12.986 17.863 1.00 61.56 91 PRO A N 1
ATOM 665 C CA . PRO A 1 91 ? 12.967 -13.295 19.175 1.00 61.56 91 PRO A CA 1
ATOM 666 C C . PRO A 1 91 ? 11.766 -12.394 19.470 1.00 61.56 91 PRO A C 1
ATOM 668 O O . PRO A 1 91 ? 11.867 -11.170 19.343 1.00 61.56 91 PRO A O 1
ATOM 671 N N . ARG A 1 92 ? 10.650 -12.979 19.922 1.00 55.69 92 ARG A N 1
ATOM 672 C CA . ARG A 1 92 ? 9.536 -12.217 20.504 1.00 55.69 92 ARG A CA 1
ATOM 673 C C . ARG A 1 92 ? 10.061 -11.507 21.748 1.00 55.69 92 ARG A C 1
ATOM 675 O O . ARG A 1 92 ? 10.319 -12.155 22.757 1.00 55.69 92 ARG A O 1
ATOM 682 N N . ARG A 1 93 ? 10.280 -10.195 21.664 1.00 53.09 93 ARG A N 1
ATOM 683 C CA . ARG A 1 93 ? 10.648 -9.396 22.834 1.00 53.09 93 ARG A CA 1
ATOM 684 C C . ARG A 1 93 ? 9.381 -8.900 23.508 1.00 53.09 93 ARG A C 1
ATOM 686 O O . ARG A 1 93 ? 8.540 -8.284 22.858 1.00 53.09 93 ARG A O 1
ATOM 693 N N . GLU A 1 94 ? 9.255 -9.208 24.791 1.00 48.34 94 GLU A N 1
ATOM 694 C CA . GLU A 1 94 ? 8.192 -8.684 25.640 1.00 48.34 94 GLU A CA 1
ATOM 695 C C . GLU A 1 94 ? 8.326 -7.163 25.763 1.00 48.34 94 GLU A C 1
ATOM 697 O O . GLU A 1 94 ? 9.429 -6.611 25.685 1.00 48.34 94 GLU A O 1
ATOM 702 N N . ALA A 1 95 ? 7.188 -6.484 25.902 1.00 48.12 95 ALA A N 1
ATOM 703 C CA . ALA A 1 95 ? 7.134 -5.044 26.085 1.00 48.12 95 ALA A CA 1
ATOM 704 C C . ALA A 1 95 ? 7.849 -4.679 27.394 1.00 48.12 95 ALA A C 1
ATOM 706 O O . ALA A 1 95 ? 7.291 -4.823 28.475 1.00 48.12 95 ALA A O 1
ATOM 707 N N . LEU A 1 96 ? 9.103 -4.239 27.288 1.00 52.44 96 LEU A N 1
ATOM 708 C CA . LEU A 1 96 ? 9.850 -3.673 28.410 1.00 52.44 96 LEU A CA 1
ATOM 709 C C . LEU A 1 96 ? 9.112 -2.430 28.946 1.00 52.44 96 LEU A C 1
ATOM 711 O O . LEU A 1 96 ? 8.294 -1.832 28.251 1.00 52.44 96 LEU A O 1
ATOM 715 N N . GLU A 1 97 ? 9.352 -2.030 30.188 1.00 47.75 97 GLU A N 1
ATOM 716 C CA . GLU A 1 97 ? 8.780 -0.798 30.742 1.00 47.75 97 GLU A CA 1
ATOM 717 C C . GLU A 1 97 ? 9.439 0.424 30.068 1.00 47.75 97 GLU A C 1
ATOM 719 O O . GLU A 1 97 ? 10.666 0.520 30.025 1.00 47.75 97 GLU A O 1
ATOM 724 N N . HIS A 1 98 ? 8.653 1.344 29.486 1.00 54.59 98 HIS A N 1
ATOM 725 C CA . HIS A 1 98 ? 9.184 2.430 28.645 1.00 54.59 98 HIS A CA 1
ATOM 726 C C . HIS A 1 98 ? 8.857 3.840 29.165 1.00 54.59 98 HIS A C 1
ATOM 728 O O . HIS A 1 98 ? 7.725 4.161 29.525 1.00 54.59 98 HIS A O 1
ATOM 734 N N . HIS A 1 99 ? 9.873 4.707 29.117 1.00 52.38 99 HIS A N 1
ATOM 735 C CA . HIS A 1 99 ? 9.825 6.145 29.383 1.00 52.38 99 HIS A CA 1
ATOM 736 C C . HIS A 1 99 ? 9.008 6.887 28.291 1.00 52.38 99 HIS A C 1
ATOM 738 O O . HIS A 1 99 ? 9.180 6.594 27.107 1.00 52.38 99 HIS A O 1
ATOM 744 N N . PRO A 1 100 ? 8.170 7.896 28.612 1.00 61.59 100 PRO A N 1
ATOM 745 C CA . PRO A 1 100 ? 7.251 8.531 27.650 1.00 61.59 100 PRO A CA 1
ATOM 746 C C . PRO A 1 100 ? 7.918 9.059 26.367 1.00 61.59 100 PRO A C 1
ATOM 748 O O . PRO A 1 100 ? 7.355 8.961 25.278 1.00 61.59 100 PRO A O 1
ATOM 751 N N . ALA A 1 101 ? 9.148 9.571 26.480 1.00 64.31 101 ALA A N 1
ATOM 752 C CA . ALA A 1 101 ? 9.921 10.0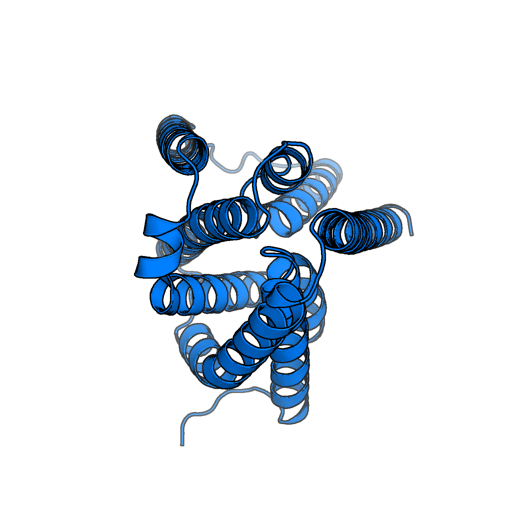84 25.347 1.00 64.31 101 ALA A CA 1
ATOM 753 C C . ALA A 1 101 ? 10.442 8.983 24.398 1.00 64.31 101 ALA A C 1
ATOM 755 O O . ALA A 1 101 ? 10.480 9.189 23.184 1.00 64.31 101 ALA A O 1
ATOM 756 N N . THR A 1 102 ? 10.810 7.802 24.913 1.00 58.53 102 THR A N 1
ATOM 757 C CA . THR A 1 102 ? 11.243 6.671 24.073 1.00 58.53 102 THR A CA 1
ATOM 758 C C . THR A 1 102 ? 10.046 5.967 23.444 1.00 58.53 102 THR A C 1
ATOM 760 O O . THR A 1 102 ? 10.119 5.598 22.276 1.00 58.53 102 THR A O 1
ATOM 763 N N . THR A 1 103 ? 8.910 5.887 24.143 1.00 57.34 103 THR A N 1
ATOM 764 C CA . THR A 1 103 ? 7.638 5.397 23.585 1.00 57.34 103 THR A CA 1
ATOM 765 C C . THR A 1 103 ? 7.12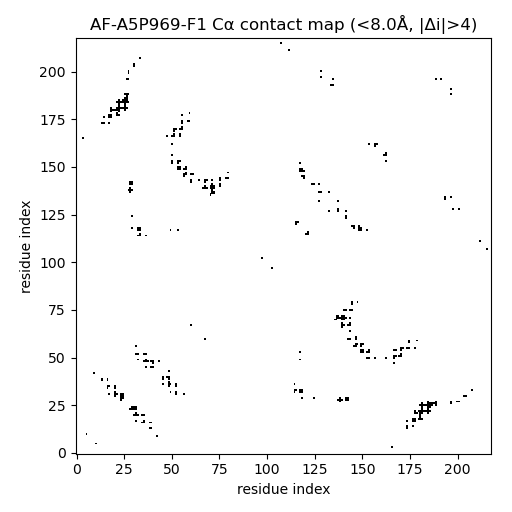8 6.290 22.456 1.00 57.34 103 THR A C 1
ATOM 767 O O . THR A 1 103 ? 6.710 5.782 21.421 1.00 57.34 103 THR A O 1
ATOM 770 N N . GLY A 1 104 ? 7.208 7.617 22.612 1.00 56.34 104 GLY A N 1
ATOM 771 C CA . GLY A 1 104 ? 6.839 8.566 21.558 1.00 56.34 104 GLY A CA 1
ATOM 772 C C . GLY A 1 104 ? 7.737 8.440 20.326 1.00 56.34 104 GLY A C 1
ATOM 773 O O . GLY A 1 104 ? 7.238 8.292 19.212 1.00 56.34 104 GLY A O 1
ATOM 774 N N . GLY A 1 105 ? 9.061 8.406 20.523 1.00 61.00 105 GLY A N 1
ATOM 775 C CA . GLY A 1 105 ? 10.029 8.248 19.434 1.00 61.00 105 GLY A CA 1
ATOM 776 C C . GLY A 1 105 ? 9.895 6.911 18.702 1.00 61.00 105 GLY A C 1
ATOM 777 O O . GLY A 1 105 ? 9.838 6.892 17.476 1.00 61.00 105 GLY A O 1
ATOM 778 N N . VAL A 1 106 ? 9.767 5.802 19.437 1.00 53.66 106 VAL A N 1
ATOM 779 C CA . VAL A 1 106 ? 9.543 4.461 18.872 1.00 53.66 106 VAL A CA 1
ATOM 780 C C . VAL A 1 106 ? 8.160 4.353 18.236 1.00 53.66 106 VAL A C 1
ATOM 782 O O . VAL A 1 106 ? 8.041 3.710 17.206 1.00 53.66 106 VAL A O 1
ATOM 785 N N . GLY A 1 107 ? 7.127 5.003 18.772 1.00 48.78 107 GLY A N 1
ATOM 786 C CA . GLY A 1 107 ? 5.793 5.050 18.170 1.00 48.78 107 GLY A CA 1
ATOM 787 C C . GLY A 1 107 ? 5.770 5.818 16.848 1.00 48.78 107 GLY A C 1
ATOM 788 O O . GLY A 1 107 ? 5.146 5.367 15.892 1.00 48.78 107 GLY A O 1
ATOM 789 N N . VAL A 1 108 ? 6.510 6.926 16.749 1.00 55.16 108 VAL A N 1
ATOM 790 C CA . VAL A 1 108 ? 6.684 7.682 15.498 1.00 55.16 108 VAL A CA 1
ATOM 791 C C . VAL A 1 108 ? 7.540 6.903 14.503 1.00 55.16 108 VAL A C 1
ATOM 793 O O . VAL A 1 108 ? 7.145 6.777 13.351 1.00 55.16 108 VAL A O 1
ATOM 796 N N . LEU A 1 109 ? 8.665 6.321 14.927 1.00 52.72 109 LEU A N 1
ATOM 797 C CA . LEU A 1 109 ? 9.517 5.491 14.066 1.00 52.72 109 LEU A CA 1
ATOM 798 C C . LEU A 1 109 ? 8.800 4.227 13.610 1.00 52.72 109 LEU A C 1
ATOM 800 O O . LEU A 1 109 ? 8.851 3.906 12.435 1.00 52.72 109 LEU A O 1
ATOM 804 N N . SER A 1 110 ? 8.104 3.538 14.507 1.00 47.97 110 SER A N 1
ATOM 805 C CA . SER A 1 110 ? 7.294 2.361 14.202 1.00 47.97 110 SER A CA 1
ATOM 806 C C . SER A 1 110 ? 6.079 2.741 13.369 1.00 47.97 110 SER A C 1
ATOM 808 O O . SER A 1 110 ? 5.732 2.000 12.470 1.00 47.97 110 SER A O 1
ATOM 810 N N . GLY A 1 111 ? 5.466 3.909 13.570 1.00 47.25 111 GLY A N 1
ATOM 811 C CA . GLY A 1 111 ? 4.360 4.416 12.757 1.00 47.25 111 GLY A CA 1
ATOM 812 C C . GLY A 1 111 ? 4.797 4.857 11.359 1.00 47.25 111 GLY A C 1
ATOM 813 O O . GLY A 1 111 ? 4.113 4.554 10.390 1.00 47.25 111 GLY A O 1
ATOM 814 N N . LEU A 1 112 ? 5.963 5.494 11.225 1.00 52.66 112 LEU A N 1
ATOM 815 C CA . LEU A 1 112 ? 6.604 5.794 9.943 1.00 52.66 112 LEU A CA 1
ATOM 816 C C . LEU A 1 112 ? 7.041 4.512 9.257 1.00 52.66 112 LEU A C 1
ATOM 818 O O . LEU A 1 112 ? 6.755 4.337 8.082 1.00 52.66 112 LEU A O 1
ATOM 822 N N . MET A 1 113 ? 7.673 3.599 9.994 1.00 51.97 113 MET A N 1
ATOM 823 C CA . MET A 1 113 ? 8.066 2.288 9.506 1.00 51.97 113 MET A CA 1
ATOM 824 C C . MET A 1 113 ? 6.863 1.414 9.229 1.00 51.97 113 MET A C 1
ATOM 826 O O . MET A 1 113 ? 7.011 0.622 8.343 1.00 51.97 113 MET A O 1
ATOM 830 N N . THR A 1 114 ? 5.702 1.549 9.871 1.00 49.62 114 THR A N 1
ATOM 831 C CA . THR A 1 114 ? 4.460 0.792 9.592 1.00 49.62 114 THR A CA 1
ATOM 832 C C . THR A 1 114 ? 3.661 1.451 8.473 1.00 49.62 114 THR A C 1
ATOM 834 O O . THR A 1 114 ? 3.073 0.764 7.650 1.00 49.62 114 THR A O 1
ATOM 837 N N . GLY A 1 115 ? 3.689 2.779 8.368 1.00 46.62 115 GLY A N 1
ATOM 838 C CA . GLY A 1 115 ? 3.181 3.523 7.216 1.00 46.62 115 GLY A CA 1
ATOM 839 C C . GLY A 1 115 ? 3.996 3.233 5.952 1.00 46.62 115 GLY A C 1
ATOM 840 O O . GLY A 1 115 ? 3.419 3.058 4.881 1.00 46.62 115 GLY A O 1
ATOM 841 N N . TYR A 1 116 ? 5.320 3.080 6.090 1.00 45.22 116 TYR A N 1
ATOM 842 C CA . TYR A 1 116 ? 6.212 2.539 5.062 1.00 45.22 116 TYR A CA 1
ATOM 843 C C . TYR A 1 116 ? 6.105 1.010 4.930 1.00 45.22 116 TYR A C 1
ATOM 845 O O . TYR A 1 116 ? 6.152 0.537 3.806 1.00 45.22 116 TYR A O 1
ATOM 853 N N . ALA A 1 117 ? 5.941 0.238 6.015 1.00 38.75 117 ALA A N 1
ATOM 854 C CA . ALA A 1 117 ? 5.952 -1.242 6.058 1.00 38.75 117 ALA A CA 1
ATOM 855 C C . ALA A 1 117 ? 4.590 -1.883 5.778 1.00 38.75 117 ALA A C 1
ATOM 857 O O . ALA A 1 117 ? 4.517 -3.082 5.520 1.00 38.75 117 ALA A O 1
ATOM 858 N N . GLY A 1 118 ? 3.516 -1.092 5.730 1.00 43.50 118 GLY A N 1
ATOM 859 C CA . GLY A 1 118 ? 2.291 -1.441 5.011 1.00 43.50 118 GLY A CA 1
ATOM 860 C C . GLY A 1 118 ? 2.558 -1.621 3.510 1.00 43.50 118 GLY A C 1
ATOM 861 O O . GLY A 1 118 ? 1.731 -2.178 2.792 1.00 43.50 118 GLY A O 1
ATOM 862 N N . MET A 1 119 ? 3.738 -1.195 3.043 1.00 54.34 119 MET A N 1
ATOM 863 C CA . MET A 1 119 ? 4.403 -1.711 1.856 1.00 54.34 119 MET A CA 1
ATOM 864 C C . MET A 1 119 ? 5.606 -2.556 2.281 1.00 54.34 119 MET A C 1
ATOM 866 O O . MET A 1 119 ? 6.387 -2.150 3.128 1.00 54.34 119 MET A O 1
ATOM 870 N N . PRO A 1 120 ? 5.843 -3.727 1.704 1.00 44.84 120 PRO A N 1
ATOM 871 C CA . PRO A 1 120 ? 7.045 -4.476 1.997 1.00 44.84 120 PRO A CA 1
ATOM 872 C C . PRO A 1 120 ? 8.269 -3.662 1.609 1.00 44.84 120 PRO A C 1
ATOM 874 O O . PRO A 1 120 ? 8.457 -3.291 0.454 1.00 44.84 120 PRO A O 1
ATOM 877 N N . GLY A 1 121 ? 9.111 -3.453 2.611 1.00 52.81 121 GLY A N 1
ATOM 878 C CA . GLY A 1 121 ? 10.486 -3.020 2.477 1.00 52.81 121 GLY A CA 1
ATOM 879 C C . GLY A 1 121 ? 10.678 -1.572 2.001 1.00 52.81 121 GLY A C 1
ATOM 880 O O . GLY A 1 121 ? 10.461 -1.277 0.825 1.00 52.81 121 GLY A O 1
ATOM 881 N N . PRO A 1 122 ? 11.289 -0.713 2.840 1.00 50.38 122 PRO A N 1
ATOM 882 C CA . PRO A 1 122 ? 11.839 0.581 2.431 1.00 50.38 122 PRO A CA 1
ATOM 883 C C . PRO A 1 122 ? 12.742 0.558 1.173 1.00 50.38 122 PRO A C 1
ATOM 885 O O . PRO A 1 122 ? 12.762 1.570 0.472 1.00 50.38 122 PRO A O 1
ATOM 888 N N . PRO A 1 123 ? 13.442 -0.546 0.802 1.00 62.03 123 PRO A N 1
ATOM 889 C CA . PRO A 1 123 ? 14.207 -0.575 -0.444 1.00 62.03 123 PRO A CA 1
ATOM 890 C C . PRO A 1 123 ? 13.469 -1.180 -1.647 1.00 62.03 123 PRO A C 1
ATOM 892 O O . PRO A 1 123 ? 14.004 -1.083 -2.742 1.00 62.03 123 PRO A O 1
ATOM 895 N N . VAL A 1 124 ? 12.284 -1.796 -1.520 1.00 77.25 124 VAL A N 1
ATOM 896 C CA . VAL A 1 124 ? 11.702 -2.594 -2.625 1.00 77.25 124 VAL A CA 1
ATOM 897 C C . VAL A 1 124 ? 11.384 -1.734 -3.846 1.00 77.25 124 VAL A C 1
ATOM 899 O O . VAL A 1 124 ? 11.759 -2.088 -4.964 1.00 77.25 124 VAL A O 1
ATOM 902 N N . VAL A 1 125 ? 10.734 -0.586 -3.640 1.00 81.81 125 VAL A N 1
ATOM 903 C CA . VAL A 1 125 ? 10.379 0.302 -4.754 1.00 81.81 125 VAL A CA 1
ATOM 904 C C . VAL A 1 125 ? 11.638 0.915 -5.385 1.00 81.81 125 VAL A C 1
ATOM 906 O O . VAL A 1 125 ? 11.821 0.716 -6.586 1.00 81.81 125 VAL A O 1
ATOM 909 N N . PRO A 1 126 ? 12.565 1.555 -4.635 1.00 81.06 126 PRO A N 1
ATOM 910 C CA . PRO A 1 126 ? 13.825 2.035 -5.212 1.00 81.06 126 PRO A CA 1
ATOM 911 C C . PRO A 1 126 ? 14.673 0.935 -5.866 1.00 81.06 126 PRO A C 1
ATOM 913 O O . PRO A 1 126 ? 15.304 1.187 -6.886 1.00 81.06 126 PRO A O 1
ATOM 916 N N . TYR A 1 127 ? 14.667 -0.289 -5.331 1.00 84.19 127 TYR A N 1
ATOM 917 C CA . TYR A 1 127 ? 15.411 -1.422 -5.883 1.00 84.19 127 TYR A CA 1
ATOM 918 C C . TYR A 1 127 ? 14.926 -1.792 -7.287 1.00 84.19 127 TYR A C 1
ATOM 920 O O . TYR A 1 127 ? 15.732 -1.881 -8.211 1.00 84.19 127 TYR A O 1
ATOM 928 N N . TYR A 1 128 ? 13.616 -1.970 -7.479 1.00 85.62 128 TYR A N 1
ATOM 929 C CA . TYR A 1 128 ? 13.075 -2.317 -8.797 1.00 85.62 128 TYR A CA 1
ATOM 930 C C . TYR A 1 128 ? 13.078 -1.125 -9.763 1.00 85.62 128 TYR A C 1
ATOM 932 O O . TYR A 1 128 ? 13.372 -1.290 -10.945 1.00 85.62 128 TYR A O 1
ATOM 940 N N . VAL A 1 129 ? 12.817 0.086 -9.263 1.00 85.19 129 VAL A N 1
ATOM 941 C CA . VAL A 1 129 ? 12.797 1.331 -10.055 1.00 85.19 129 VAL A CA 1
ATOM 942 C C . VAL A 1 129 ? 14.203 1.827 -10.398 1.00 85.19 129 VAL A C 1
ATOM 944 O O . VAL A 1 129 ? 14.363 2.597 -11.340 1.00 85.19 129 VAL A O 1
ATOM 947 N N . GLY A 1 130 ? 15.236 1.394 -9.679 1.00 84.00 130 GLY A N 1
ATOM 948 C CA . GLY A 1 130 ? 16.636 1.694 -9.990 1.00 84.00 130 GLY A CA 1
ATOM 949 C C . GLY A 1 130 ? 17.268 0.723 -10.989 1.00 84.00 130 GLY A C 1
ATOM 950 O O . GLY A 1 130 ? 18.351 0.993 -11.498 1.00 84.00 130 GLY A O 1
ATOM 951 N N . ARG A 1 131 ? 16.611 -0.406 -11.285 1.00 85.69 131 ARG A N 1
ATOM 952 C CA . ARG A 1 131 ? 17.144 -1.451 -12.169 1.00 85.69 131 ARG A CA 1
ATOM 953 C C . ARG A 1 131 ? 16.645 -1.320 -13.599 1.00 85.69 131 ARG A C 1
ATOM 955 O O . ARG A 1 131 ? 15.507 -0.911 -13.841 1.00 85.69 131 ARG A O 1
ATOM 962 N N . ASP A 1 132 ? 17.477 -1.753 -14.539 1.00 86.25 132 ASP A N 1
ATOM 963 C CA . ASP A 1 132 ? 17.093 -1.909 -15.941 1.00 86.25 132 ASP A CA 1
ATOM 964 C C . ASP A 1 132 ? 16.271 -3.192 -16.133 1.00 86.25 132 ASP A C 1
ATOM 966 O O . ASP A 1 132 ? 16.755 -4.242 -16.548 1.00 86.25 132 ASP A O 1
ATOM 970 N N . ILE A 1 133 ? 15.020 -3.130 -15.685 1.00 87.81 133 ILE A N 1
ATOM 971 C CA . ILE A 1 133 ? 14.006 -4.159 -15.877 1.00 87.81 133 ILE A CA 1
ATOM 972 C C . ILE A 1 133 ? 12.751 -3.516 -16.474 1.00 87.81 133 ILE A C 1
ATOM 974 O O . ILE A 1 133 ? 12.460 -2.356 -16.156 1.00 87.81 133 ILE A O 1
ATOM 978 N N . PRO A 1 134 ? 11.974 -4.256 -17.284 1.00 90.06 134 PRO A N 1
ATOM 979 C CA . PRO A 1 134 ? 10.715 -3.757 -17.819 1.00 90.06 134 PRO A CA 1
ATOM 980 C C . PRO A 1 134 ? 9.753 -3.341 -16.701 1.00 90.06 134 PRO A C 1
ATOM 982 O O . PRO A 1 134 ? 9.607 -4.059 -15.701 1.00 90.06 134 PRO A O 1
ATOM 985 N N . ARG A 1 135 ? 9.033 -2.225 -16.893 1.00 89.88 135 ARG A N 1
ATOM 986 C CA . ARG A 1 135 ? 8.057 -1.717 -15.905 1.00 89.88 135 ARG A CA 1
ATOM 987 C C . ARG A 1 135 ? 7.066 -2.780 -15.432 1.00 89.88 135 ARG A C 1
ATOM 989 O O . ARG A 1 135 ? 6.735 -2.835 -14.253 1.00 89.88 135 ARG A O 1
ATOM 996 N N . GLU A 1 136 ? 6.599 -3.651 -16.326 1.00 89.94 136 GLU A N 1
ATOM 997 C CA . GLU A 1 136 ? 5.609 -4.677 -15.986 1.00 89.94 136 GLU A CA 1
ATOM 998 C C . GLU A 1 136 ? 6.167 -5.710 -15.004 1.00 89.94 136 GLU A C 1
ATOM 1000 O O . GLU A 1 136 ? 5.482 -6.071 -14.045 1.00 89.94 136 GLU A O 1
ATOM 1005 N N . MET A 1 137 ? 7.429 -6.118 -15.187 1.00 90.88 137 MET A N 1
ATOM 1006 C CA . MET A 1 137 ? 8.117 -7.029 -14.272 1.00 90.88 137 MET A CA 1
ATOM 1007 C C . MET A 1 137 ? 8.368 -6.369 -12.918 1.00 90.88 137 MET A C 1
ATOM 1009 O O . MET A 1 137 ? 8.133 -6.988 -11.878 1.00 90.88 137 MET A O 1
ATOM 1013 N N . ALA A 1 138 ? 8.784 -5.097 -12.910 1.00 90.12 138 ALA A N 1
ATOM 1014 C CA . ALA A 1 138 ? 8.939 -4.323 -11.680 1.00 90.12 138 ALA A CA 1
ATOM 1015 C C . ALA A 1 138 ? 7.614 -4.253 -10.903 1.00 90.12 138 ALA A C 1
ATOM 1017 O O . ALA A 1 138 ? 7.561 -4.615 -9.727 1.00 90.12 138 ALA A O 1
ATOM 1018 N N . LYS A 1 139 ? 6.523 -3.855 -11.573 1.00 91.44 139 LYS A N 1
ATOM 1019 C CA . LYS A 1 139 ? 5.182 -3.761 -10.979 1.00 91.44 139 LYS A CA 1
ATOM 1020 C C . LYS A 1 139 ? 4.707 -5.108 -10.442 1.00 91.44 139 LYS A C 1
ATOM 1022 O O . LYS A 1 139 ? 4.251 -5.171 -9.307 1.00 91.44 139 LYS A O 1
ATOM 1027 N N . ALA A 1 140 ? 4.830 -6.181 -11.222 1.00 91.50 140 ALA A N 1
ATOM 1028 C CA . ALA A 1 140 ? 4.426 -7.517 -10.791 1.00 91.50 140 ALA A CA 1
ATOM 1029 C C . ALA A 1 140 ? 5.217 -7.990 -9.561 1.00 91.50 140 ALA A C 1
ATOM 1031 O O . ALA A 1 140 ? 4.620 -8.508 -8.618 1.00 91.50 140 ALA A O 1
ATOM 1032 N N . SER A 1 141 ? 6.531 -7.748 -9.543 1.00 91.12 141 SER A N 1
ATOM 1033 C CA . SER A 1 141 ? 7.414 -8.097 -8.425 1.00 91.12 141 SER A CA 1
ATOM 1034 C C . SER A 1 141 ? 7.032 -7.353 -7.151 1.00 91.12 141 SER A C 1
ATOM 1036 O O . SER A 1 141 ? 6.810 -7.982 -6.120 1.00 91.12 141 SER A O 1
ATOM 1038 N N . MET A 1 142 ? 6.885 -6.026 -7.228 1.00 89.75 142 MET A N 1
ATOM 1039 C CA . MET A 1 142 ? 6.447 -5.209 -6.096 1.00 89.75 142 MET A CA 1
ATOM 1040 C C . MET A 1 142 ? 5.087 -5.693 -5.592 1.00 89.75 142 MET A C 1
ATOM 1042 O O . MET A 1 142 ? 4.969 -6.114 -4.449 1.00 89.75 142 MET A O 1
ATOM 1046 N N . LEU A 1 143 ? 4.074 -5.754 -6.455 1.00 90.75 143 LEU A N 1
ATOM 1047 C CA . LEU A 1 143 ? 2.722 -6.160 -6.066 1.00 90.75 143 LEU A CA 1
ATOM 1048 C C . LEU A 1 143 ? 2.658 -7.563 -5.442 1.00 90.75 143 LEU A C 1
ATOM 1050 O O . LEU A 1 143 ? 1.863 -7.774 -4.523 1.00 90.75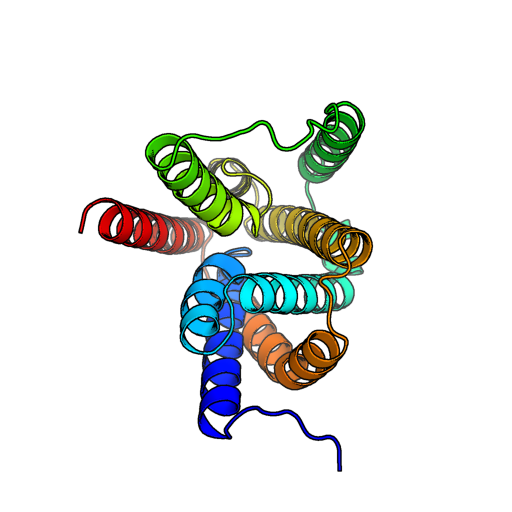 143 LEU A O 1
ATOM 1054 N N . LEU A 1 144 ? 3.487 -8.507 -5.896 1.00 91.12 144 LEU A N 1
ATOM 1055 C CA . LEU A 1 144 ? 3.574 -9.840 -5.298 1.00 91.12 144 LEU A CA 1
ATOM 1056 C C . LEU A 1 144 ? 4.099 -9.772 -3.863 1.00 91.12 144 LEU A C 1
ATOM 1058 O O . LEU A 1 144 ? 3.443 -10.270 -2.948 1.00 91.12 144 LEU A O 1
ATOM 1062 N N . ILE A 1 145 ? 5.235 -9.100 -3.655 1.00 88.38 145 ILE A N 1
ATOM 1063 C CA . ILE A 1 145 ? 5.804 -8.916 -2.314 1.00 88.38 145 ILE A CA 1
ATOM 1064 C C . ILE A 1 145 ? 4.767 -8.209 -1.423 1.00 88.38 145 ILE A C 1
ATOM 1066 O O . ILE A 1 145 ? 4.590 -8.578 -0.262 1.00 88.38 145 ILE A O 1
ATOM 1070 N N . PHE A 1 146 ? 4.045 -7.221 -1.970 1.00 87.06 146 PHE A N 1
ATOM 1071 C CA . PHE A 1 146 ? 3.069 -6.410 -1.235 1.00 87.06 146 PHE A CA 1
ATOM 1072 C C . PHE A 1 146 ? 1.892 -7.260 -0.768 1.00 87.06 146 PHE A C 1
ATOM 1074 O O . PHE A 1 146 ? 1.462 -7.165 0.377 1.00 87.06 146 PHE A O 1
ATOM 1081 N N . THR A 1 147 ? 1.431 -8.160 -1.632 1.00 90.38 147 THR A N 1
ATOM 1082 C CA . THR A 1 147 ? 0.369 -9.117 -1.318 1.00 90.38 147 THR A CA 1
ATOM 1083 C C . THR A 1 147 ? 0.792 -10.073 -0.201 1.00 90.38 147 THR A C 1
ATOM 1085 O O . THR A 1 147 ? 0.024 -10.307 0.735 1.00 90.38 147 THR A O 1
ATOM 1088 N N . CYS A 1 148 ? 2.022 -10.595 -0.255 1.00 88.94 148 CYS A N 1
ATOM 1089 C CA . CYS A 1 148 ? 2.562 -11.451 0.802 1.00 88.94 148 CYS A CA 1
ATOM 1090 C C . CYS A 1 148 ? 2.660 -10.703 2.138 1.00 88.94 148 CYS A C 1
ATOM 1092 O O . CYS A 1 148 ? 2.189 -11.209 3.155 1.00 88.94 148 CYS A O 1
ATOM 1094 N N . ALA A 1 149 ? 3.201 -9.484 2.138 1.00 84.25 149 ALA A N 1
ATOM 1095 C CA . ALA A 1 149 ? 3.324 -8.675 3.347 1.00 84.25 149 ALA A CA 1
ATOM 1096 C C . ALA A 1 149 ? 1.963 -8.319 3.959 1.00 84.25 149 ALA A C 1
ATOM 1098 O O . ALA A 1 149 ? 1.780 -8.487 5.163 1.00 84.25 149 ALA A O 1
ATOM 1099 N N . SER A 1 150 ? 0.977 -7.924 3.149 1.00 88.06 150 SER A N 1
ATOM 1100 C CA . SER A 1 150 ? -0.381 -7.675 3.646 1.00 88.06 150 SER A CA 1
ATOM 1101 C C . SER A 1 150 ? -1.044 -8.941 4.195 1.00 88.06 150 SER A C 1
ATOM 1103 O O . SER A 1 150 ? -1.771 -8.857 5.182 1.00 88.06 150 SER A O 1
ATOM 1105 N N . SER A 1 151 ? -0.752 -10.118 3.629 1.00 90.12 151 SER A N 1
ATOM 1106 C CA . SER A 1 151 ? -1.240 -11.399 4.166 1.00 90.12 151 SER A CA 1
ATOM 1107 C C . SER A 1 151 ? -0.668 -11.681 5.558 1.00 90.12 151 SER A C 1
ATOM 1109 O O . SER A 1 151 ? -1.408 -12.063 6.463 1.00 90.12 151 SER A O 1
ATOM 1111 N N . VAL A 1 152 ? 0.631 -11.427 5.757 1.00 86.25 152 VAL A N 1
ATOM 1112 C CA . VAL A 1 152 ? 1.277 -11.509 7.079 1.00 86.25 152 VAL A CA 1
ATOM 1113 C C . VAL A 1 152 ? 0.685 -10.476 8.039 1.00 86.25 152 VAL A C 1
ATOM 1115 O O . VAL A 1 152 ? 0.427 -10.798 9.194 1.00 86.25 152 VAL A O 1
ATOM 1118 N N . GLY A 1 153 ? 0.414 -9.256 7.568 1.00 84.31 153 GLY A N 1
ATOM 1119 C CA . GLY A 1 153 ? -0.235 -8.209 8.360 1.00 84.31 153 GLY A CA 1
ATOM 1120 C C . GLY A 1 153 ? -1.612 -8.624 8.884 1.00 84.31 153 GLY A C 1
ATOM 1121 O O . GLY A 1 153 ? -1.896 -8.430 10.065 1.00 84.31 153 GLY A O 1
ATOM 1122 N N . LEU A 1 154 ? -2.444 -9.252 8.045 1.00 88.94 154 LEU A N 1
ATOM 1123 C CA . LEU A 1 154 ? -3.739 -9.795 8.474 1.00 88.94 154 LEU A CA 1
ATOM 1124 C C . LEU A 1 154 ? -3.575 -10.967 9.446 1.00 88.94 154 LEU A C 1
ATOM 1126 O O . LEU A 1 154 ? -4.250 -10.984 10.471 1.00 88.94 154 LEU A O 1
ATOM 1130 N N . ALA A 1 155 ? -2.658 -11.902 9.173 1.00 87.69 155 ALA A N 1
ATOM 1131 C CA . ALA A 1 155 ? -2.395 -13.033 10.065 1.00 87.69 155 ALA A CA 1
ATOM 1132 C C . ALA A 1 155 ? -1.939 -12.571 11.461 1.00 87.69 155 ALA A C 1
ATOM 1134 O O . ALA A 1 155 ? -2.426 -13.075 12.472 1.00 87.69 155 ALA A O 1
ATOM 1135 N N . SER A 1 156 ? -1.063 -11.564 11.520 1.00 81.06 156 SER A N 1
ATOM 1136 C CA . SER A 1 156 ? -0.647 -10.917 12.768 1.00 81.06 156 SER A CA 1
ATOM 1137 C C . SER A 1 156 ? -1.817 -10.220 13.464 1.00 81.06 156 SER A C 1
ATOM 1139 O O . SER A 1 156 ? -1.981 -10.375 14.670 1.00 81.06 156 SER A O 1
ATOM 1141 N N . GLY A 1 157 ? -2.667 -9.502 12.720 1.00 82.31 157 GLY A N 1
ATOM 1142 C CA . GLY A 1 157 ? -3.874 -8.875 13.266 1.00 82.31 157 GLY A CA 1
ATOM 1143 C C . GLY A 1 157 ? -4.845 -9.888 13.883 1.00 82.31 157 GLY A C 1
ATOM 1144 O O . GLY A 1 157 ? -5.390 -9.647 14.959 1.00 82.31 157 GLY A O 1
ATOM 1145 N N . THR A 1 158 ? -5.012 -11.054 13.251 1.00 84.19 158 THR A N 1
ATOM 1146 C CA . THR A 1 158 ? -5.791 -12.168 13.808 1.00 84.19 158 THR A CA 1
ATOM 1147 C C . THR A 1 158 ? -5.138 -12.740 15.065 1.00 84.19 158 THR A C 1
ATOM 1149 O O . THR A 1 158 ? -5.823 -12.927 16.065 1.00 84.19 158 THR A O 1
ATOM 1152 N N . ALA A 1 159 ? -3.823 -12.978 15.050 1.00 80.62 159 ALA A N 1
ATOM 1153 C CA . ALA A 1 159 ? -3.094 -13.515 16.202 1.00 80.62 159 ALA A CA 1
ATOM 1154 C C . ALA A 1 159 ? -3.128 -12.578 17.423 1.00 80.62 159 ALA A C 1
ATOM 1156 O O . ALA A 1 159 ? -3.131 -13.046 18.558 1.00 80.62 159 ALA A O 1
ATOM 1157 N N . LEU A 1 160 ? -3.179 -11.264 17.189 1.00 81.44 160 LEU A N 1
ATOM 1158 C CA . LEU A 1 160 ? -3.303 -10.236 18.224 1.00 81.44 160 LEU A CA 1
ATOM 1159 C C . LEU A 1 160 ? -4.754 -10.003 18.684 1.00 81.44 160 LEU A C 1
ATOM 1161 O O . LEU A 1 160 ? -4.971 -9.219 19.603 1.00 81.44 160 LEU A O 1
ATOM 1165 N N . GLY A 1 161 ? -5.748 -10.640 18.054 1.00 83.38 161 GLY A N 1
ATOM 1166 C CA . GLY A 1 161 ? -7.164 -10.467 18.396 1.00 83.38 161 GLY A CA 1
ATOM 1167 C C . GLY A 1 161 ? -7.740 -9.085 18.059 1.00 83.38 161 GLY A C 1
ATOM 1168 O O . GLY A 1 161 ? -8.808 -8.741 18.550 1.00 83.38 161 GLY A O 1
ATOM 1169 N N . VAL A 1 162 ? -7.053 -8.294 17.226 1.00 82.31 162 VAL A N 1
ATOM 1170 C CA . VAL A 1 162 ? -7.464 -6.923 16.849 1.00 82.31 162 VAL A CA 1
ATOM 1171 C C . VAL A 1 162 ? -8.285 -6.874 15.558 1.00 82.31 162 VAL A C 1
ATOM 1173 O O . VAL A 1 162 ? -8.720 -5.809 15.132 1.00 82.31 162 VAL A O 1
ATOM 1176 N N . LEU A 1 163 ? -8.459 -8.015 14.891 1.00 84.81 163 LEU A N 1
ATOM 1177 C CA . LEU A 1 163 ? -9.121 -8.091 13.596 1.00 84.81 163 LEU A CA 1
ATOM 1178 C C . LEU A 1 163 ? -10.642 -8.199 13.761 1.00 84.81 163 LEU A C 1
ATOM 1180 O O . LEU A 1 163 ? -11.160 -9.243 14.152 1.00 84.81 163 LEU A O 1
ATOM 1184 N N . ASP A 1 164 ? -11.353 -7.129 13.411 1.00 86.31 164 ASP A N 1
ATOM 1185 C CA . ASP A 1 164 ? -12.817 -7.102 13.371 1.00 86.31 164 ASP A CA 1
ATOM 1186 C C . ASP A 1 164 ? -13.343 -7.567 11.998 1.00 86.31 164 ASP A C 1
ATOM 1188 O O . ASP A 1 164 ? -12.874 -7.141 10.936 1.00 86.31 164 ASP A O 1
ATO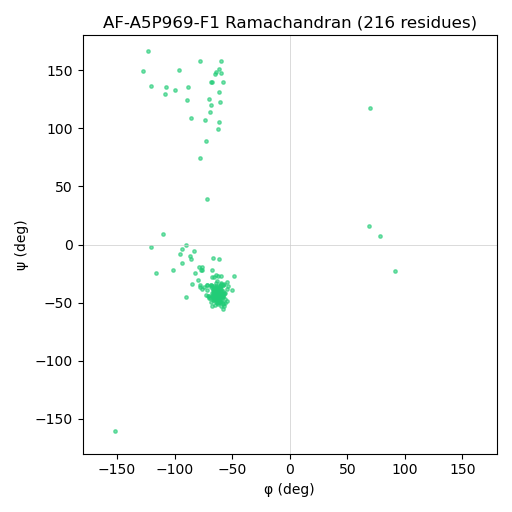M 1192 N N . TRP A 1 165 ? -14.371 -8.417 12.007 1.00 86.56 165 TRP A N 1
ATOM 1193 C CA . TRP A 1 165 ? -15.085 -8.870 10.811 1.00 86.56 165 TRP A CA 1
ATOM 1194 C C . TRP A 1 165 ? -15.721 -7.719 10.012 1.00 86.56 165 TRP A C 1
ATOM 1196 O O . TRP A 1 165 ? -15.862 -7.801 8.788 1.00 86.56 165 TRP A O 1
ATOM 1206 N N . ARG A 1 166 ? -16.065 -6.610 10.676 1.00 87.69 166 ARG A N 1
ATOM 1207 C CA . ARG A 1 166 ? -16.594 -5.396 10.033 1.00 87.69 166 ARG A CA 1
ATOM 1208 C C . ARG A 1 166 ? -15.617 -4.811 9.018 1.00 87.69 166 ARG A C 1
ATOM 1210 O O . ARG A 1 166 ? -16.053 -4.336 7.970 1.00 87.69 166 ARG A O 1
ATOM 1217 N N . LEU A 1 167 ? -14.313 -4.900 9.280 1.00 88.00 167 LEU A N 1
ATOM 1218 C CA . LEU A 1 167 ? -13.285 -4.428 8.351 1.00 88.00 167 LEU A CA 1
ATOM 1219 C C . LEU A 1 167 ? -13.243 -5.280 7.084 1.00 88.00 167 LEU A C 1
ATOM 1221 O O . LEU A 1 167 ? -13.062 -4.737 5.998 1.00 88.00 167 LEU A O 1
ATOM 1225 N N . ALA A 1 168 ? -13.477 -6.590 7.195 1.00 90.62 168 ALA A N 1
ATOM 1226 C CA . ALA A 1 168 ? -13.581 -7.468 6.033 1.00 90.62 168 ALA A CA 1
ATOM 1227 C C . ALA A 1 168 ? -14.815 -7.127 5.178 1.00 90.62 168 ALA A C 1
ATOM 1229 O O . ALA A 1 168 ? -14.723 -7.089 3.950 1.00 90.62 168 ALA A O 1
ATOM 1230 N N . LEU A 1 169 ? -15.953 -6.815 5.811 1.00 90.94 169 LEU A N 1
ATOM 1231 C CA . LEU A 1 169 ? -17.164 -6.367 5.111 1.00 90.94 169 LEU A CA 1
ATOM 1232 C C . LEU A 1 169 ? -16.969 -5.007 4.435 1.00 90.94 169 LEU A C 1
ATOM 1234 O O . LEU A 1 169 ? -17.356 -4.838 3.280 1.00 90.94 169 LEU A O 1
ATOM 1238 N N . LEU A 1 170 ? -16.338 -4.051 5.123 1.00 90.06 170 LEU A N 1
ATOM 1239 C CA . LEU A 1 170 ? -16.001 -2.755 4.542 1.00 90.06 170 LEU A CA 1
ATOM 1240 C C . LEU A 1 170 ? -15.009 -2.922 3.383 1.00 90.06 170 LEU A C 1
ATOM 1242 O O . LEU A 1 170 ? -15.208 -2.333 2.327 1.00 90.06 170 LEU A O 1
ATOM 1246 N N . ALA A 1 171 ? -13.992 -3.776 3.523 1.00 92.75 171 ALA A N 1
ATOM 1247 C CA . ALA A 1 171 ? -13.072 -4.091 2.434 1.00 92.75 171 ALA A CA 1
ATOM 1248 C C . ALA A 1 171 ? -13.819 -4.658 1.226 1.00 92.75 171 ALA A C 1
ATOM 1250 O O . ALA A 1 171 ? -13.582 -4.219 0.105 1.00 92.75 171 ALA A O 1
ATOM 1251 N N . LEU A 1 172 ? -14.748 -5.590 1.452 1.00 93.69 172 LEU A N 1
ATOM 1252 C CA . LEU A 1 172 ? -15.562 -6.187 0.397 1.00 93.69 172 LEU A CA 1
ATOM 1253 C C . LEU A 1 172 ? -16.466 -5.150 -0.286 1.00 93.69 172 LEU A C 1
ATOM 1255 O O . LEU A 1 172 ? -16.624 -5.194 -1.503 1.00 93.69 172 LEU A O 1
ATOM 1259 N N . LEU A 1 173 ? -17.005 -4.191 0.471 1.00 93.31 173 LEU A N 1
ATOM 1260 C CA . LEU A 1 173 ? -17.791 -3.074 -0.060 1.00 93.31 173 LEU A CA 1
ATOM 1261 C C . LEU A 1 173 ? -16.945 -2.135 -0.934 1.00 93.31 173 LEU A C 1
ATOM 1263 O O . LEU A 1 173 ? -17.396 -1.698 -1.990 1.00 93.31 173 LEU A O 1
ATOM 1267 N N . LEU A 1 174 ? -15.719 -1.826 -0.505 1.00 93.56 174 LEU A N 1
ATOM 1268 C CA . LEU A 1 174 ? -14.790 -0.964 -1.243 1.00 93.56 174 LEU A CA 1
ATOM 1269 C C . LEU A 1 174 ? -14.145 -1.689 -2.438 1.00 93.56 174 LEU A C 1
ATOM 1271 O O . LEU A 1 174 ? -13.679 -1.047 -3.383 1.00 93.56 174 LEU A O 1
ATOM 1275 N N . PHE A 1 175 ? -14.118 -3.023 -2.415 1.00 94.94 175 PHE A N 1
ATOM 1276 C CA . PHE A 1 175 ? -13.375 -3.845 -3.364 1.00 94.94 175 PHE A CA 1
ATOM 1277 C C . PHE A 1 175 ? -13.748 -3.617 -4.841 1.00 94.94 175 PHE A C 1
ATOM 1279 O O . PHE A 1 175 ? -12.825 -3.488 -5.645 1.00 94.94 175 PHE A O 1
ATOM 1286 N N . PRO A 1 176 ? -15.028 -3.479 -5.248 1.00 95.50 176 PRO A N 1
ATOM 1287 C CA . PRO A 1 176 ? -15.377 -3.182 -6.639 1.00 95.50 176 PRO A CA 1
ATOM 1288 C C . PRO A 1 176 ? -14.806 -1.848 -7.136 1.00 95.50 176 PRO A C 1
ATOM 1290 O O . PRO A 1 176 ? -14.259 -1.783 -8.238 1.00 95.50 176 PRO A O 1
ATOM 1293 N N . ALA A 1 177 ? -14.874 -0.795 -6.314 1.00 94.94 177 ALA A N 1
ATOM 1294 C CA . ALA A 1 177 ? -14.311 0.513 -6.652 1.00 94.94 177 ALA A CA 1
ATOM 1295 C C . ALA A 1 177 ? -12.785 0.435 -6.791 1.00 94.94 177 ALA A C 1
ATOM 1297 O O . ALA A 1 177 ? -12.191 1.006 -7.704 1.00 94.94 177 ALA A O 1
ATOM 1298 N N . VAL A 1 178 ? -12.152 -0.337 -5.914 1.00 95.62 178 VAL A N 1
ATOM 1299 C CA . VAL A 1 178 ? -10.714 -0.586 -5.924 1.00 95.62 178 VAL A CA 1
ATOM 1300 C C . VAL A 1 178 ? -10.275 -1.395 -7.146 1.00 95.62 178 VAL A C 1
ATOM 1302 O O . VAL A 1 178 ? -9.290 -1.035 -7.788 1.00 95.62 178 VAL A O 1
ATOM 1305 N N . LEU A 1 179 ? -11.005 -2.451 -7.516 1.00 95.00 179 LEU A N 1
ATOM 1306 C CA . LEU A 1 179 ? -10.755 -3.204 -8.747 1.00 95.00 179 LEU A CA 1
ATOM 1307 C C . LEU A 1 179 ? -10.859 -2.297 -9.971 1.00 95.00 179 LEU A C 1
ATOM 1309 O O . LEU A 1 179 ? -9.983 -2.336 -10.835 1.00 95.00 179 LEU A O 1
ATOM 1313 N N . PHE A 1 180 ? -11.893 -1.456 -10.017 1.00 96.00 180 PHE A N 1
ATOM 1314 C CA . PHE A 1 180 ? -12.108 -0.528 -11.119 1.00 96.00 180 PHE A CA 1
ATOM 1315 C C . PHE A 1 180 ? -10.992 0.523 -11.216 1.00 96.00 180 PHE A C 1
ATOM 1317 O O . PHE A 1 180 ? -10.424 0.715 -12.293 1.00 96.00 180 PHE A O 1
ATOM 1324 N N . GLY A 1 181 ? -10.607 1.138 -10.093 1.00 95.44 181 GLY A N 1
ATOM 1325 C CA . GLY A 1 181 ? -9.484 2.076 -10.035 1.00 95.44 181 GLY A CA 1
ATOM 1326 C C . GLY A 1 181 ? -8.171 1.424 -10.468 1.00 95.44 181 GLY A C 1
ATOM 1327 O O . GLY A 1 181 ? -7.487 1.934 -11.354 1.00 95.44 181 GLY A O 1
ATOM 1328 N N . ASN A 1 182 ? -7.853 0.248 -9.921 1.00 94.88 182 ASN A N 1
ATOM 1329 C CA . ASN A 1 182 ? -6.642 -0.502 -10.262 1.00 94.88 182 ASN A CA 1
ATOM 1330 C C . ASN A 1 182 ? -6.602 -0.912 -11.740 1.00 94.88 182 ASN A C 1
ATOM 1332 O O . ASN A 1 182 ? -5.559 -0.798 -12.384 1.00 94.88 182 ASN A O 1
ATOM 1336 N N . TRP A 1 183 ? -7.730 -1.355 -12.296 1.00 93.88 183 TRP A N 1
ATOM 1337 C CA . TRP A 1 183 ? -7.851 -1.670 -13.717 1.00 93.88 183 TRP A CA 1
ATOM 1338 C C . TRP A 1 183 ? -7.592 -0.439 -14.592 1.00 93.88 183 TRP A C 1
ATOM 1340 O O . TRP A 1 183 ? -6.784 -0.509 -15.522 1.00 93.88 183 TRP A O 1
ATOM 1350 N N . LEU A 1 184 ? -8.211 0.699 -14.262 1.00 95.12 184 LEU A N 1
ATOM 1351 C CA . LEU A 1 184 ? -8.041 1.946 -15.005 1.00 95.12 184 LEU A CA 1
ATOM 1352 C C . LEU A 1 184 ? -6.588 2.442 -14.943 1.00 95.12 184 LEU A C 1
ATOM 1354 O O . LEU A 1 184 ? -6.013 2.801 -15.971 1.00 95.12 184 LEU A O 1
ATOM 1358 N N . GLY A 1 185 ? -5.967 2.385 -13.763 1.00 92.12 185 GLY A N 1
ATOM 1359 C CA . GLY A 1 185 ? -4.561 2.738 -13.571 1.00 92.12 185 GLY A CA 1
ATOM 1360 C C . GLY A 1 185 ? -3.612 1.819 -14.344 1.00 92.12 185 GLY A C 1
ATOM 1361 O O . GLY A 1 185 ? -2.683 2.293 -14.996 1.00 92.12 185 GLY A O 1
ATOM 1362 N N . ASN A 1 186 ? -3.866 0.506 -14.339 1.00 91.00 186 ASN A N 1
ATOM 1363 C CA . ASN A 1 186 ? -3.072 -0.456 -15.108 1.00 91.00 186 ASN A CA 1
ATOM 1364 C C . ASN A 1 186 ? -3.192 -0.213 -16.615 1.00 91.00 186 ASN A C 1
ATOM 1366 O O . ASN A 1 186 ? -2.184 -0.249 -17.321 1.00 91.00 186 ASN A O 1
ATOM 1370 N N . ARG A 1 187 ? -4.400 0.089 -17.102 1.00 90.19 187 ARG A N 1
ATOM 1371 C CA . ARG A 1 187 ? -4.631 0.433 -18.508 1.00 90.19 187 ARG A CA 1
ATOM 1372 C C . ARG A 1 187 ? -3.900 1.719 -18.902 1.00 90.19 187 ARG A C 1
ATOM 1374 O O . ARG A 1 187 ? -3.239 1.728 -19.935 1.00 90.19 187 ARG A O 1
ATOM 1381 N N . ALA A 1 188 ? -3.957 2.757 -18.066 1.00 89.25 188 ALA A N 1
ATOM 1382 C CA . ALA A 1 188 ? -3.230 4.009 -18.284 1.00 89.25 188 ALA A CA 1
ATOM 1383 C C . ALA A 1 188 ? -1.702 3.815 -18.247 1.00 89.25 188 ALA A C 1
ATOM 1385 O O . ALA A 1 188 ? -0.979 4.397 -19.047 1.00 89.25 188 ALA A O 1
ATOM 1386 N N . SER A 1 189 ? -1.198 2.946 -17.366 1.00 84.81 189 SER A N 1
ATOM 1387 C CA . SER A 1 189 ? 0.226 2.591 -17.302 1.00 84.81 189 SER A CA 1
ATOM 1388 C C . SER A 1 189 ? 0.721 1.840 -18.541 1.00 84.81 189 SER A C 1
ATOM 1390 O O . SER A 1 189 ? 1.897 1.949 -18.888 1.00 84.81 189 SER A O 1
ATOM 1392 N N . GLY A 1 190 ? -0.156 1.099 -19.224 1.00 81.19 190 GLY A N 1
ATOM 1393 C CA . GLY A 1 190 ? 0.179 0.386 -20.456 1.00 81.19 190 GLY A CA 1
ATOM 1394 C C . GLY A 1 190 ? 0.665 1.314 -21.574 1.00 81.19 190 GLY A C 1
ATOM 1395 O O . GLY A 1 190 ? 1.555 0.926 -22.324 1.00 81.19 190 GLY A O 1
ATOM 1396 N N . SER A 1 191 ? 0.153 2.547 -21.637 1.00 81.94 191 SER A N 1
ATOM 1397 C CA . SER A 1 191 ? 0.514 3.552 -22.648 1.00 81.94 191 SER A CA 1
ATOM 1398 C C . SER A 1 191 ? 1.693 4.457 -22.269 1.00 81.94 191 SER A C 1
ATOM 1400 O O . SER A 1 191 ? 2.038 5.348 -23.040 1.00 81.94 191 SER A O 1
ATOM 1402 N N . ILE A 1 192 ? 2.292 4.280 -21.087 1.00 87.06 192 ILE A N 1
ATOM 1403 C CA . ILE A 1 192 ? 3.354 5.159 -20.581 1.00 87.06 192 ILE A CA 1
ATOM 1404 C C . ILE A 1 192 ? 4.724 4.517 -20.809 1.00 87.06 192 ILE A C 1
ATOM 1406 O O . ILE A 1 192 ? 4.935 3.349 -20.486 1.00 87.06 192 ILE A O 1
ATOM 1410 N N . GLU A 1 193 ? 5.664 5.304 -21.331 1.00 88.38 193 GLU A N 1
ATOM 1411 C CA . GLU A 1 193 ? 7.069 4.915 -21.477 1.00 88.38 193 GLU A CA 1
ATOM 1412 C C . GLU A 1 193 ? 7.743 4.695 -20.111 1.00 88.38 193 GLU A C 1
ATOM 1414 O O . GLU A 1 193 ? 7.465 5.405 -19.141 1.00 88.38 193 GLU A O 1
ATOM 1419 N N . ASP A 1 194 ? 8.681 3.750 -20.033 1.00 86.19 194 ASP A N 1
ATOM 1420 C CA . ASP A 1 194 ? 9.360 3.361 -18.792 1.00 86.19 194 ASP A CA 1
ATOM 1421 C C . ASP A 1 194 ? 10.018 4.545 -18.066 1.00 86.19 194 ASP A C 1
ATOM 1423 O O . ASP A 1 194 ? 9.928 4.633 -16.841 1.00 86.19 194 ASP A O 1
ATOM 1427 N N . ARG A 1 195 ? 10.616 5.502 -18.791 1.00 86.31 195 ARG A N 1
ATOM 1428 C CA . ARG A 1 195 ? 11.194 6.719 -18.191 1.00 86.31 195 ARG A CA 1
ATOM 1429 C C . ARG A 1 195 ? 10.134 7.551 -17.472 1.00 86.31 195 ARG A C 1
ATOM 1431 O O . ARG A 1 195 ? 10.321 7.931 -16.317 1.00 86.31 195 ARG A O 1
ATOM 1438 N N . THR A 1 196 ? 9.020 7.814 -18.147 1.00 88.31 196 THR A N 1
ATOM 1439 C CA . THR A 1 196 ? 7.906 8.591 -17.598 1.00 88.31 196 THR A CA 1
ATOM 1440 C C . THR A 1 196 ? 7.294 7.870 -16.404 1.00 88.31 196 THR A C 1
ATOM 1442 O O . THR A 1 196 ? 7.066 8.492 -15.370 1.00 88.31 196 THR A O 1
ATOM 1445 N N . TRP A 1 197 ? 7.118 6.549 -16.486 1.00 89.44 197 TRP A N 1
ATOM 1446 C CA . TRP A 1 197 ? 6.658 5.736 -15.360 1.00 89.44 197 TRP A CA 1
ATOM 1447 C C . TRP A 1 197 ? 7.569 5.892 -14.130 1.00 89.44 197 TRP A C 1
ATOM 1449 O O . TRP A 1 197 ? 7.061 6.178 -13.046 1.00 89.44 197 TRP A O 1
ATOM 1459 N N . ARG A 1 198 ? 8.901 5.811 -14.285 1.00 88.06 198 ARG A N 1
ATOM 1460 C CA . ARG A 1 198 ? 9.860 6.004 -13.174 1.00 88.06 198 ARG A CA 1
ATOM 1461 C C . ARG A 1 198 ? 9.759 7.396 -12.546 1.00 88.06 198 ARG A C 1
ATOM 1463 O O . ARG A 1 198 ? 9.860 7.507 -11.327 1.00 88.06 198 ARG A O 1
ATOM 1470 N N . ILE A 1 199 ? 9.513 8.438 -13.345 1.00 88.00 199 ILE A N 1
ATOM 1471 C CA . ILE A 1 199 ? 9.293 9.805 -12.842 1.00 88.00 199 ILE A CA 1
ATOM 1472 C C . ILE A 1 199 ? 8.026 9.863 -11.981 1.00 88.00 199 ILE A C 1
ATOM 1474 O O . ILE A 1 199 ? 8.078 10.389 -10.873 1.00 88.00 199 ILE A O 1
ATOM 1478 N N . TRP A 1 200 ? 6.911 9.280 -12.436 1.00 85.81 200 TRP A N 1
ATOM 1479 C CA . TRP A 1 200 ? 5.672 9.217 -11.648 1.00 85.81 200 TRP A CA 1
ATOM 1480 C C . TRP A 1 200 ? 5.858 8.449 -10.338 1.00 85.81 200 TRP A C 1
ATOM 1482 O O . TRP A 1 200 ? 5.408 8.904 -9.287 1.00 85.81 200 TRP A O 1
ATOM 1492 N N . VAL A 1 201 ? 6.561 7.314 -10.382 1.00 84.94 201 VAL A N 1
ATOM 1493 C CA . VAL A 1 201 ? 6.931 6.558 -9.179 1.00 84.94 201 VAL A CA 1
ATOM 1494 C C . VAL A 1 201 ? 7.754 7.425 -8.221 1.00 84.94 201 VAL A C 1
ATOM 1496 O O . VAL A 1 201 ? 7.415 7.528 -7.041 1.00 84.94 201 VAL A O 1
ATOM 1499 N N . GLY A 1 202 ? 8.797 8.084 -8.727 1.00 83.31 202 GLY A N 1
ATOM 1500 C CA . GLY A 1 202 ? 9.645 8.977 -7.942 1.00 83.31 202 GLY A CA 1
ATOM 1501 C C . GLY A 1 202 ? 8.872 10.148 -7.334 1.00 83.31 202 GLY A C 1
ATOM 1502 O O . GLY A 1 202 ? 9.078 10.462 -6.167 1.00 83.31 202 GLY A O 1
ATOM 1503 N N . ALA A 1 203 ? 7.936 10.743 -8.075 1.00 85.12 203 ALA A N 1
ATOM 1504 C CA . ALA A 1 203 ? 7.094 11.834 -7.593 1.00 85.12 203 ALA A CA 1
ATOM 1505 C C . ALA A 1 203 ? 6.158 11.388 -6.457 1.00 85.12 203 ALA A C 1
ATOM 1507 O O . ALA A 1 203 ? 6.048 12.085 -5.450 1.00 85.12 203 ALA A O 1
ATOM 1508 N N . VAL A 1 204 ? 5.532 10.210 -6.576 1.00 81.38 204 VAL A N 1
ATOM 1509 C CA . VAL A 1 204 ? 4.676 9.650 -5.515 1.00 81.38 204 VAL A CA 1
ATOM 1510 C C . VAL A 1 204 ? 5.494 9.337 -4.259 1.00 81.38 204 VAL A C 1
ATOM 1512 O O . VAL A 1 204 ? 5.074 9.688 -3.158 1.00 81.38 204 VAL A O 1
ATOM 1515 N N . LEU A 1 205 ? 6.677 8.727 -4.408 1.00 78.00 205 LEU A N 1
ATOM 1516 C CA . LEU A 1 205 ? 7.578 8.459 -3.281 1.00 78.00 205 LEU A CA 1
ATOM 1517 C C . LEU A 1 205 ? 8.095 9.745 -2.631 1.00 78.00 205 LEU A C 1
ATOM 1519 O O . LEU A 1 205 ? 8.072 9.861 -1.409 1.00 78.00 205 LEU A O 1
ATOM 1523 N N . GLY A 1 206 ? 8.545 10.707 -3.438 1.00 77.94 206 GLY A N 1
ATOM 1524 C CA . GLY A 1 206 ? 9.055 11.990 -2.966 1.00 77.94 206 GLY A CA 1
ATOM 1525 C C . GLY A 1 206 ? 7.981 12.795 -2.239 1.00 77.94 206 GLY A C 1
ATOM 1526 O O . GLY A 1 206 ? 8.227 13.287 -1.143 1.00 77.94 206 GLY A O 1
ATOM 1527 N N . GLY A 1 207 ? 6.766 12.855 -2.791 1.00 78.25 207 GLY A N 1
ATOM 1528 C CA . GLY A 1 207 ? 5.626 13.505 -2.145 1.00 78.25 207 GLY A CA 1
ATOM 1529 C C . GLY A 1 207 ? 5.258 12.856 -0.809 1.00 78.25 207 GLY A C 1
ATOM 1530 O O . GLY A 1 207 ? 5.058 13.559 0.179 1.00 78.25 207 GLY A O 1
ATOM 1531 N N . ALA A 1 208 ? 5.240 11.521 -0.747 1.00 71.94 208 ALA A N 1
ATOM 1532 C CA . ALA A 1 208 ? 4.988 10.792 0.495 1.00 71.94 208 ALA A CA 1
ATOM 1533 C C . ALA A 1 208 ? 6.079 11.032 1.551 1.00 71.94 208 ALA A C 1
ATOM 1535 O O . ALA A 1 208 ? 5.765 11.256 2.719 1.00 71.94 208 ALA A O 1
ATOM 1536 N N . ALA A 1 209 ? 7.350 11.035 1.139 1.00 70.56 209 ALA A N 1
ATOM 1537 C CA . ALA A 1 209 ? 8.476 11.324 2.021 1.00 70.56 209 ALA A CA 1
ATOM 1538 C C . ALA A 1 209 ? 8.413 12.758 2.573 1.00 70.56 209 ALA A C 1
ATOM 1540 O O . ALA A 1 209 ? 8.587 12.959 3.773 1.00 70.56 209 ALA A O 1
ATOM 1541 N N . LEU A 1 210 ? 8.100 13.748 1.729 1.00 74.50 210 LEU A N 1
ATOM 1542 C CA . LEU A 1 210 ? 7.926 15.141 2.152 1.00 74.50 210 LEU A CA 1
ATOM 1543 C C . LEU A 1 210 ? 6.755 15.304 3.128 1.00 74.50 210 LEU A C 1
ATOM 1545 O O . LEU A 1 210 ? 6.905 15.973 4.148 1.00 74.50 210 LEU A O 1
ATOM 1549 N N . ALA A 1 211 ? 5.616 14.660 2.861 1.00 69.19 211 ALA A N 1
ATOM 1550 C CA . ALA A 1 211 ? 4.464 14.680 3.762 1.00 69.19 211 ALA A CA 1
ATOM 1551 C C . ALA A 1 211 ? 4.787 14.052 5.130 1.00 69.19 211 ALA A C 1
ATOM 1553 O O . ALA A 1 211 ? 4.385 14.577 6.170 1.00 69.19 211 ALA A O 1
ATOM 1554 N N . ALA A 1 212 ? 5.545 12.952 5.140 1.00 63.47 212 ALA A N 1
ATOM 1555 C CA . ALA A 1 212 ? 5.998 12.308 6.367 1.00 63.47 212 ALA A CA 1
ATOM 1556 C C . ALA A 1 212 ? 6.965 13.197 7.169 1.00 63.47 212 ALA A C 1
ATOM 1558 O O . ALA A 1 212 ? 6.815 13.309 8.384 1.00 63.47 212 ALA A O 1
ATOM 1559 N N . LEU A 1 213 ? 7.916 13.855 6.495 1.00 63.25 213 LEU A N 1
ATOM 1560 C CA . LEU A 1 213 ? 8.844 14.799 7.126 1.00 63.25 213 LEU A CA 1
ATOM 1561 C C . LEU A 1 213 ? 8.107 16.000 7.717 1.00 63.25 213 LEU A C 1
ATOM 1563 O O . LEU A 1 213 ? 8.367 16.360 8.860 1.00 63.25 213 LEU A O 1
ATOM 1567 N N . TRP A 1 214 ? 7.152 16.574 6.983 1.00 70.75 214 TRP A N 1
ATOM 1568 C CA . TRP A 1 214 ? 6.342 17.681 7.489 1.00 70.75 214 TRP A CA 1
ATOM 1569 C C . TRP A 1 214 ? 5.666 17.309 8.809 1.00 70.75 214 TRP A C 1
ATOM 1571 O O . TRP A 1 214 ? 5.776 18.041 9.783 1.00 70.75 214 TRP A O 1
ATOM 1581 N N . LYS A 1 215 ? 5.024 16.138 8.867 1.00 62.88 215 LYS A N 1
ATOM 1582 C CA . LYS A 1 215 ? 4.331 15.662 10.072 1.00 62.88 215 LYS A CA 1
ATOM 1583 C C . LYS A 1 215 ? 5.273 15.338 11.242 1.00 62.88 215 LYS A C 1
ATOM 1585 O O . LYS A 1 215 ? 4.826 15.273 12.380 1.00 62.88 215 LYS A O 1
ATOM 1590 N N . ALA A 1 216 ? 6.551 15.073 10.977 1.00 58.00 216 ALA A N 1
ATOM 1591 C CA . ALA A 1 216 ? 7.533 14.783 12.020 1.00 58.00 216 ALA A CA 1
ATOM 1592 C C . ALA A 1 216 ? 8.103 16.052 12.680 1.00 58.00 216 ALA A C 1
ATOM 1594 O O . ALA A 1 216 ? 8.568 15.977 13.815 1.00 58.00 216 ALA A O 1
ATOM 1595 N N . PHE A 1 217 ? 8.086 17.190 11.977 1.00 63.81 217 PHE A N 1
ATOM 1596 C CA . PHE A 1 217 ? 8.746 18.431 12.402 1.00 63.81 217 PHE A CA 1
ATOM 1597 C C . PHE A 1 217 ? 7.806 19.640 12.562 1.00 63.81 217 PHE A C 1
ATOM 1599 O O . 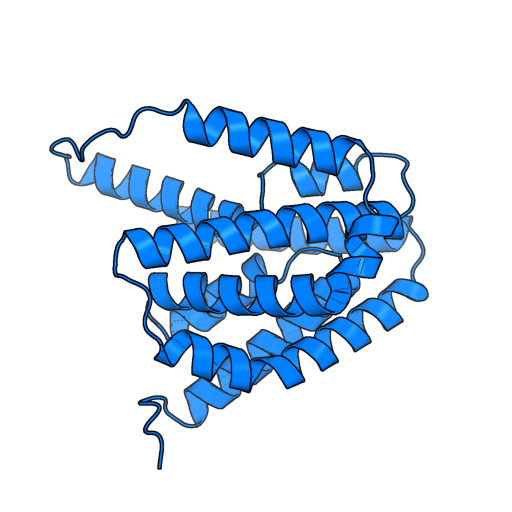PHE A 1 217 ? 8.282 20.704 12.959 1.00 63.81 217 PHE A O 1
ATOM 1606 N N . GLY A 1 218 ? 6.511 19.504 12.265 1.00 46.62 218 GLY A N 1
ATOM 1607 C CA . GLY A 1 218 ? 5.483 20.540 12.433 1.00 46.62 218 GLY A CA 1
ATOM 1608 C C . GLY A 1 218 ? 4.244 20.002 13.124 1.00 46.62 218 GLY A C 1
ATOM 1609 O O . GLY A 1 218 ? 3.606 20.803 13.838 1.00 46.62 218 GLY A O 1
#

Mean predicted aligned error: 7.97 Å

Solvent-accessible surface area (backbone atoms only — not comparable to full-atom values): 11493 Å² total; per-residue (Å²): 133,87,82,69,96,61,54,72,66,52,54,50,51,48,40,52,39,40,19,53,16,23,20,48,18,26,46,57,30,46,60,33,49,66,51,28,31,67,60,35,37,76,78,40,54,64,66,55,21,51,53,32,45,23,47,44,43,29,55,52,33,62,76,42,35,73,56,24,70,71,35,35,47,75,64,41,56,52,52,49,53,51,51,53,52,51,61,70,69,55,76,87,74,75,89,69,91,73,58,74,70,58,49,51,52,48,48,50,50,47,47,51,48,42,54,47,49,66,36,51,54,89,56,49,61,61,54,44,70,70,43,100,59,60,60,66,33,39,24,20,19,44,38,43,45,33,21,53,44,19,47,51,53,49,53,51,32,53,75,70,70,71,62,57,72,64,44,56,51,49,28,61,68,41,40,64,48,25,52,51,20,23,49,53,14,37,57,58,36,69,80,48,55,63,70,60,48,47,50,54,43,49,49,54,53,50,51,52,51,51,55,53,51,49,68,73,78,108

pLDDT: mean 79.64, std 14.79, range [37.94, 96.0]

Foldseek 3Di:
DDDPVADPVLLVQLLVQLLQQLLLCLQQLDRNLLRQQVSNVVRDPSLLSLLLSLLLLQVVCVVCVVLLVVLEDPVLVVLLVVVVVVVVVDDPDDDDDDDPVVCVVCVLVVSVCSSVLLFPDPCLSVVLLVDPDDSSNSSSSRSNSNNSSSVVVNVVCVVVVNDDVSSNVSSVVSNVSSNVSSVNSNVVNVPDDSVVSSVSSVVSVVVSVVVSVVVVPD

Sequence (218 aa):
MMGLEYSLVQVAAALLAAFGSAFVRGLTGFGMAILIVPVLALALSPVDAVLLTNFLSVFIGLSEIRRLLRGAEKSAWAIIALSAFLAILLPRREALEHHPATTGGVGVLSGLMTGYAGMPGPPVVPYYVGRDIPREMAKASMLLIFTCASSVGLASGTALGVLDWRLALLALLLFPAVLFGNWLGNRASGSIEDRTWRIWVGAVLGGAALAALWKAFG